Protein 9C3D (pdb70)

Solvent-accessible surface area: 10016 Å² total; per-residue (Å²): 202,28,96,93,88,37,64,162,67,132,96,0,28,0,75,40,48,30,56,51,0,0,17,2,29,2,64,40,136,48,186,111,122,26,134,42,54,5,3,0,0,0,0,20,30,71,33,55,0,0,0,0,2,3,0,7,68,54,58,9,0,42,111,0,0,123,23,0,72,99,34,23,153,7,153,2,72,0,0,1,2,1,1,5,24,75,16,0,0,21,0,0,125,0,0,50,118,63,63,10,36,0,35,0,8,66,70,0,18,57,30,0,134,128,76,190,48,53,49,3,110,102,42,20,97,94,97,23,126,29,83,0,27,113,70,58,2,24,0,3,64,31,15,42,0,10,0,107,1,2,2,3,0,15,1,48,55,39,73,0,0,0,0,1,3,1,1,19,55,67,116,20,110,100,48,44,59,91,54,28,48,56,129,58,0,23,70,6,0,41,53,0,115,168,102,26,102,74,9,135,23,0,0,0,3,58,23,163,37,22,14,46,88,2,1,62,26,0,37,115,36,22,64,194

Organism: Dyadobacter fermentans (strain ATCC 700827 / DSM 18053 / CIP 107007 / KCTC 52180 / NS114) (NCBI:txid471854)

Foldseek 3Di:
DADWPWDDDPAWGWGDDDRFKIKIWGWDADPVPGTFIFIKMWGADDQEIEIFFAAQAQVRSLVVQVCCCPVVVHHHQEYEFQAQDSRRQHNVVNCVVVVHAYEFAPVRQVVCVVVVHDGHDHHDHFKDWDQHNNWIKIWGFQQFFLARGGIKIAGVVQLAIERAQLFDDAPDANPDNPRGDLVCSLVSLVSVCVVSVPRAWYHYRGDDIGTNVSSVRSSVNSVD

InterPro domains:
  IPR001018 Beta-lactamase, class-B, conserved site [PS00744] (175-187)
  IPR001279 Metallo-beta-lactamase [PF00753] (55-225)
  IPR001279 Metallo-beta-lactamase [SM00849] (56-225)
  IPR036866 Ribonuclease Z/Hydroxyacylglutathione hydrolase-like [G3DSA:3.60.15.10] (13-244)
  IPR036866 Ribonuclease Z/Hydroxyacylglutathione hydrolase-like [SSF56281] (34-241)
  IPR050855 Metallo-beta-lactamase type 2-like [PTHR42951] (34-234)
  IPR058199 Metallo-beta-lactamase type 2/VIM/IMP-1 [NF033088] (28-241)

B-factor: mean 36.99, std 13.65, range [19.28, 120.34]

Secondary structure (DSSP, 8-state):
------EE-SS-EEEEEETTEEEEEEEEEETTTEEEEEEEEEEEETTEEEEES--SSHHHHHHHHHHHHHTS--EEEEEE-SSSSHHHHTTHHHHHHTT--EEEEHHHHHHHHHHT----SEEESSEEEEEETTEEEEEE----SSSSS--EEEETTTTEEEEETTSPPTT------TT--TTTHHHHHHHHHHH-TT--EEEESSS--B-THHHHHHHHHHH-

Structure (mmCIF, N/CA/C/O backbone):
data_9C3D
#
_entry.id   9C3D
#
_cell.length_a   47.176
_cell.length_b   62.256
_cell.length_c   72.387
_cell.angle_alpha   90.000
_cell.angle_beta   90.000
_cell.angle_gamma   90.000
#
_symmetry.space_group_name_H-M   'P 21 21 21'
#
loop_
_entity.id
_entity.type
_entity.pdbx_description
1 polymer 'Metallo-beta-lactamase type 2'
2 non-polymer 'ZINC ION'
3 water water
#
loop_
_atom_site.group_PDB
_atom_site.id
_atom_site.type_symbol
_atom_site.label_atom_id
_atom_site.label_alt_id
_atom_site.label_comp_id
_atom_site.label_asym_id
_atom_site.label_entity_id
_atom_site.label_seq_id
_atom_site.pdbx_PDB_ins_code
_atom_site.Cartn_x
_atom_site.Cartn_y
_atom_site.Cartn_z
_atom_site.occupancy
_atom_site.B_iso_or_equiv
_atom_site.auth_seq_id
_atom_site.auth_comp_id
_atom_site.auth_asym_id
_atom_site.auth_atom_id
_atom_site.pdbx_PDB_model_num
ATOM 1 N N . GLN A 1 1 ? -33.58619 -8.93738 -12.15302 1.000 88.98190 20 GLN A N 1
ATOM 2 C CA . GLN A 1 1 ? -32.68598 -9.11982 -11.01962 1.000 82.72499 20 GLN A CA 1
ATOM 3 C C . GLN A 1 1 ? -31.46965 -9.95522 -11.40533 1.000 79.79141 20 GLN A C 1
ATOM 4 O O . GLN A 1 1 ? -31.42316 -10.53736 -12.48898 1.000 77.51429 20 GLN A O 1
ATOM 10 N N . THR A 1 2 ? -30.48721 -10.00938 -10.51136 1.000 69.36403 21 THR A N 1
ATOM 11 C CA . THR A 1 2 ? -29.31618 -10.86123 -10.65950 1.000 63.85652 21 THR A CA 1
ATOM 12 C C . THR A 1 2 ? -29.03315 -11.54196 -9.33029 1.000 61.84274 21 THR A C 1
ATOM 13 O O . THR A 1 2 ? -29.38563 -11.00939 -8.27084 1.000 65.02410 21 THR A O 1
ATOM 17 N N . PRO A 1 3 ? -28.40470 -12.71621 -9.35362 1.000 61.73707 22 PRO A N 1
ATOM 18 C CA . PRO A 1 3 ? -28.02309 -13.37503 -8.09846 1.000 61.71637 22 PRO A CA 1
ATOM 19 C C . PRO A 1 3 ? -27.00451 -12.55097 -7.32732 1.000 57.63019 22 PRO A C 1
ATOM 20 O O . PRO A 1 3 ? -26.30848 -11.69906 -7.87979 1.000 57.97639 22 PRO A O 1
ATOM 24 N N . ASP A 1 4 ? -26.92609 -12.81178 -6.02574 1.000 57.80282 23 ASP A N 1
ATOM 25 C CA . ASP A 1 4 ? -25.93665 -12.17851 -5.15679 1.000 48.85181 23 ASP A CA 1
ATOM 26 C C . ASP A 1 4 ? -24.88867 -13.23170 -4.80964 1.000 50.37442 23 ASP A C 1
ATOM 27 O O . ASP A 1 4 ? -25.13989 -14.12891 -3.99644 1.000 50.69612 23 ASP A O 1
ATOM 32 N N . LYS A 1 5 ? -23.71574 -13.12174 -5.43354 1.000 47.90475 24 LYS A N 1
ATOM 33 C CA . LYS A 1 5 ? -22.58778 -14.00506 -5.16263 1.000 48.50695 24 LYS A CA 1
ATOM 34 C C . LYS A 1 5 ? -21.53778 -13.34068 -4.27920 1.000 45.20756 24 LYS A C 1
ATOM 35 O O . LYS A 1 5 ? -20.34873 -13.66000 -4.38492 1.000 50.05852 24 LYS A O 1
ATOM 41 N N . SER A 1 6 ? -21.94778 -12.39922 -3.43212 1.000 43.95970 25 SER A N 1
ATOM 42 C CA . SER A 1 6 ? -21.01585 -11.75024 -2.52153 1.000 44.73499 25 SER A CA 1
ATOM 43 C C . SER A 1 6 ? -20.41577 -12.77702 -1.56121 1.000 45.21332 25 SER A C 1
ATOM 44 O O . SER A 1 6 ? -20.99235 -13.83820 -1.30703 1.000 45.42766 25 SER A O 1
ATOM 47 N N . PHE A 1 7 ? -19.23362 -12.45783 -1.03425 1.000 45.85187 26 PHE A N 1
ATOM 48 C CA . PHE A 1 7 ? -18.56879 -13.32082 -0.05940 1.000 50.05402 26 PHE A CA 1
ATOM 49 C C . PHE A 1 7 ? -17.49813 -12.51440 0.65838 1.000 49.54914 26 PHE A C 1
ATOM 50 O O . PHE A 1 7 ? -17.05863 -11.46215 0.17923 1.000 43.15491 26 PHE A O 1
ATOM 58 N N . LYS A 1 8 ? -17.06016 -13.04740 1.79935 1.000 44.59913 27 LYS A N 1
ATOM 59 C CA . LYS A 1 8 ? -16.04366 -12.41012 2.62694 1.000 50.23428 27 LYS A CA 1
ATOM 60 C C . LYS A 1 8 ? -15.03560 -13.44304 3.11245 1.000 52.71996 27 LYS A C 1
ATOM 61 O O . LYS A 1 8 ? -15.41810 -14.51063 3.60282 1.000 50.24652 27 LYS A O 1
ATOM 67 N N . THR A 1 9 ? -13.75167 -13.11653 2.96570 1.000 53.29859 28 THR A N 1
ATOM 68 C CA . THR A 1 9 ? -12.63151 -13.86723 3.52216 1.000 54.86418 28 THR A CA 1
ATOM 69 C C . THR A 1 9 ? -11.70268 -12.88581 4.23295 1.000 56.00968 28 THR A C 1
ATOM 70 O O . THR A 1 9 ? -11.90861 -11.66511 4.19976 1.000 52.49990 28 THR A O 1
ATOM 74 N N . ASP A 1 10 ? -10.65301 -13.42506 4.85671 1.000 51.26581 29 ASP A N 1
ATOM 75 C CA . ASP A 1 10 ? -9.71706 -12.58242 5.59436 1.000 55.99435 29 ASP A CA 1
ATOM 76 C C . ASP A 1 10 ? -8.91733 -11.66833 4.67761 1.000 49.45480 29 ASP A C 1
ATOM 77 O O . ASP A 1 10 ? -8.60320 -10.53539 5.05894 1.000 50.42834 29 ASP A O 1
ATOM 82 N N . ASP A 1 11 ? -8.56715 -12.13130 3.47999 1.000 46.77863 30 ASP A N 1
ATOM 83 C CA . ASP A 1 11 ? -7.74242 -11.33273 2.58466 1.000 44.89141 30 ASP A CA 1
ATOM 84 C C . ASP A 1 11 ? -8.52947 -10.68830 1.44962 1.000 46.31703 30 ASP A C 1
ATOM 85 O O . ASP A 1 11 ? -7.96752 -9.86348 0.71998 1.000 40.95046 30 ASP A O 1
ATOM 90 N N . LEU A 1 12 ? -9.80596 -11.02649 1.28395 1.000 42.86481 31 LEU A N 1
ATOM 91 C CA . LEU A 1 12 ? -10.53965 -10.56069 0.11303 1.000 41.03654 31 LEU A CA 1
ATOM 92 C C . LEU A 1 12 ? -12.02283 -10.48607 0.42846 1.000 41.49671 31 LEU A C 1
ATOM 93 O O . LEU A 1 12 ? -12.59781 -11.43931 0.96218 1.000 41.27259 31 LEU A O 1
ATOM 98 N N . ILE A 1 13 ? -12.63101 -9.35469 0.09364 1.000 37.98724 32 ILE A N 1
ATOM 99 C CA . ILE A 1 13 ? -14.06752 -9.15854 0.21388 1.000 38.57344 32 ILE A CA 1
ATOM 100 C C . ILE A 1 13 ? -14.59597 -8.75849 -1.15343 1.000 36.49494 32 ILE A C 1
ATOM 101 O O . ILE A 1 13 ? -14.01000 -7.89851 -1.82822 1.000 34.53566 32 ILE A O 1
ATOM 106 N N . VAL A 1 14 ? -15.68364 -9.39744 -1.56945 1.000 35.77299 33 VAL A N 1
ATOM 107 C CA . VAL A 1 14 ? -16.39103 -9.03015 -2.78958 1.000 38.76705 33 VAL A CA 1
ATOM 108 C C . VAL A 1 14 ? -17.84115 -8.79513 -2.41491 1.000 36.78504 33 VAL A C 1
ATOM 109 O O . VAL A 1 14 ? -18.47256 -9.65703 -1.79452 1.000 38.49175 33 VAL A O 1
ATOM 113 N N . GLN A 1 15 ? -18.36036 -7.62331 -2.76166 1.000 35.83480 34 GLN A N 1
ATOM 114 C CA . GLN A 1 15 ? -19.63889 -7.16849 -2.23555 1.000 36.00818 34 GLN A CA 1
ATOM 115 C C . GLN A 1 15 ? -20.45843 -6.58163 -3.36878 1.000 37.41534 34 GLN A C 1
ATOM 116 O O . GLN A 1 15 ? -19.99499 -5.67824 -4.07045 1.000 32.01200 34 GLN A O 1
ATOM 122 N N . LYS A 1 16 ? -21.67253 -7.08714 -3.54104 1.000 36.71960 35 LYS A N 1
ATOM 123 C CA . LYS A 1 16 ? -22.54168 -6.56085 -4.57947 1.000 38.23047 35 LYS A CA 1
ATOM 124 C C . LYS A 1 16 ? -23.00898 -5.15396 -4.22146 1.000 33.88978 35 LYS A C 1
ATOM 125 O O . LYS A 1 16 ? -23.32814 -4.85936 -3.06770 1.000 35.10645 35 LYS A O 1
ATOM 131 N N . LEU A 1 17 ? -23.06074 -4.28673 -5.22654 1.000 35.14850 36 LEU A N 1
ATOM 132 C CA . LEU A 1 17 ? -23.49830 -2.90364 -5.06761 1.000 35.58130 36 LEU A CA 1
ATOM 133 C C . LEU A 1 17 ? -24.76034 -2.60668 -5.85673 1.000 34.52047 36 LEU A C 1
ATOM 134 O O . LEU A 1 17 ? -25.70357 -2.02451 -5.30944 1.000 36.52890 36 LEU A O 1
ATOM 139 N N . THR A 1 18 ? -24.79455 -2.98728 -7.13523 1.000 35.55587 37 THR A N 1
ATOM 140 C CA . THR A 1 18 ? -25.98286 -2.88259 -7.97200 1.000 35.70774 37 THR A CA 1
ATOM 141 C C . THR A 1 18 ? -26.17215 -4.18850 -8.73726 1.000 38.29244 37 THR A C 1
ATOM 142 O O . THR A 1 18 ? -25.40449 -5.13597 -8.54189 1.000 40.01367 37 THR A O 1
ATOM 146 N N . ASP A 1 19 ? -27.18279 -4.24517 -9.61331 1.000 38.42690 38 ASP A N 1
ATOM 147 C CA . ASP A 1 19 ? -27.50860 -5.49337 -10.29715 1.000 38.69414 38 ASP A CA 1
ATOM 148 C C . ASP A 1 19 ? -26.31373 -6.07190 -11.04302 1.000 39.40893 38 ASP A C 1
ATOM 149 O O . ASP A 1 19 ? -26.17369 -7.29600 -11.13248 1.000 41.10782 38 ASP A O 1
ATOM 154 N N . HIS A 1 20 ? -25.43594 -5.22253 -11.57230 1.000 39.01271 39 HIS A N 1
ATOM 155 C CA . HIS A 1 20 ? -24.31561 -5.71413 -12.36278 1.000 38.27669 39 HIS A CA 1
ATOM 156 C C . HIS A 1 20 ? -22.98641 -5.09836 -11.93182 1.000 34.63731 39 HIS A C 1
ATOM 157 O O . HIS A 1 20 ? -22.07453 -4.97811 -12.75447 1.000 28.91699 39 HIS A O 1
ATOM 164 N N . THR A 1 21 ? -22.84064 -4.70153 -10.65902 1.000 34.87968 40 THR A N 1
ATOM 165 C CA . THR A 1 21 ? -21.53519 -4.23704 -10.17832 1.000 31.47245 40 THR A CA 1
ATOM 166 C C . THR A 1 21 ? -21.22323 -4.80282 -8.79613 1.000 32.44721 40 THR A C 1
ATOM 167 O O . THR A 1 21 ? -22.12023 -5.02348 -7.97178 1.000 33.13152 40 THR A O 1
ATOM 171 N N . TYR A 1 22 ? -19.92182 -4.99991 -8.55100 1.000 29.22918 41 TYR A N 1
ATOM 172 C CA . TYR A 1 22 ? -19.38583 -5.57599 -7.32013 1.000 31.15563 41 TYR A CA 1
ATOM 173 C C . TYR A 1 22 ? -18.15504 -4.78862 -6.89257 1.000 29.98819 41 TYR A C 1
ATOM 174 O O . TYR A 1 22 ? -17.29642 -4.48753 -7.72386 1.000 28.23906 41 TYR A O 1
ATOM 183 N N . GLN A 1 23 ? -18.06840 -4.46715 -5.60373 1.000 30.94109 42 GLN A N 1
ATOM 184 C CA . GLN A 1 23 ? -16.82757 -3.97056 -5.01513 1.000 29.88124 42 GLN A CA 1
ATOM 185 C C . GLN A 1 23 ? -15.87230 -5.12541 -4.75376 1.000 30.52089 42 GLN A C 1
ATOM 186 O O . GLN A 1 23 ? -16.28900 -6.18514 -4.28631 1.000 31.50003 42 GLN A O 1
ATOM 192 N N . HIS A 1 24 ? -14.58139 -4.93385 -5.05241 1.000 28.40511 43 HIS A N 1
ATOM 193 C CA . HIS A 1 24 ? -13.59439 -5.81885 -4.45502 1.000 29.36385 43 HIS A CA 1
ATOM 194 C C . HIS A 1 24 ? -12.75030 -5.02503 -3.46863 1.000 32.37137 43 HIS A C 1
ATOM 195 O O . HIS A 1 24 ? -12.53418 -3.82199 -3.63773 1.000 29.75030 43 HIS A O 1
ATOM 202 N N . LEU A 1 25 ? -12.32827 -5.70559 -2.40464 1.000 29.09902 44 LEU A N 1
ATOM 203 C CA . LEU A 1 25 ? -11.63607 -5.07004 -1.28843 1.000 32.56423 44 LEU A CA 1
ATOM 204 C C . LEU A 1 25 ? -10.51190 -5.98711 -0.83147 1.000 35.89433 44 LEU A C 1
ATOM 205 O O . LEU A 1 25 ? -10.75981 -7.12444 -0.42023 1.000 36.18606 44 LEU A O 1
ATOM 210 N N . THR A 1 26 ? -9.28441 -5.48962 -0.89931 1.000 34.89682 45 THR A N 1
ATOM 211 C CA . THR A 1 26 ? -8.10159 -6.19703 -0.43230 1.000 37.48775 45 THR A CA 1
ATOM 212 C C . THR A 1 26 ? -7.29208 -5.25060 0.44207 1.000 41.71609 45 THR A C 1
ATOM 213 O O . THR A 1 26 ? -7.68034 -4.09704 0.66126 1.000 38.30357 45 THR A O 1
ATOM 217 N N . TYR A 1 27 ? -6.14716 -5.73663 0.93298 1.000 38.91841 46 TYR A N 1
ATOM 218 C CA . TYR A 1 27 ? -5.34858 -5.01079 1.91013 1.000 42.11541 46 TYR A CA 1
ATOM 219 C C . TYR A 1 27 ? -3.89118 -4.97600 1.47962 1.000 48.61466 46 TYR A C 1
ATOM 220 O O . TYR A 1 27 ? -3.35133 -5.97569 1.00091 1.000 49.34183 46 TYR A O 1
ATOM 229 N N . LEU A 1 28 ? -3.25892 -3.82111 1.66997 1.000 49.11504 47 LEU A N 1
ATOM 230 C CA . LEU A 1 28 ? -1.86562 -3.59654 1.31017 1.000 56.66957 47 LEU A CA 1
ATOM 231 C C . LEU A 1 28 ? -1.09315 -3.24580 2.57474 1.000 66.29824 47 LEU A C 1
ATOM 232 O O . LEU A 1 28 ? -1.42657 -2.27242 3.25929 1.000 64.64768 47 LEU A O 1
ATOM 237 N N . GLN A 1 29 ? -0.08007 -4.04657 2.89626 1.000 70.00222 48 GLN A N 1
ATOM 238 C CA . GLN A 1 29 ? 0.70819 -3.86164 4.10924 1.000 81.59928 48 GLN A CA 1
ATOM 239 C C . GLN A 1 29 ? 1.96749 -3.07465 3.77058 1.000 84.30514 48 GLN A C 1
ATOM 240 O O . GLN A 1 29 ? 2.79333 -3.52728 2.97098 1.000 88.43049 48 GLN A O 1
ATOM 246 N N . THR A 1 30 ? 2.10320 -1.89986 4.37472 1.000 85.85167 49 THR A N 1
ATOM 247 C CA . THR A 1 30 ? 3.26450 -1.04218 4.21547 1.000 88.96029 49 THR A CA 1
ATOM 248 C C . THR A 1 30 ? 3.92188 -0.85697 5.57712 1.000 93.75006 49 THR A C 1
ATOM 249 O O . THR A 1 30 ? 3.30929 -1.09450 6.62224 1.000 93.74154 49 THR A O 1
ATOM 253 N N . GLN A 1 31 ? 5.18845 -0.45623 5.56213 0.791 96.18455 50 GLN A N 1
ATOM 254 C CA . GLN A 1 31 ? 5.88855 -0.14395 6.79624 0.791 97.59730 50 GLN A CA 1
ATOM 255 C C . GLN A 1 31 ? 5.73835 1.31275 7.20722 0.791 95.89378 50 GLN A C 1
ATOM 256 O O . GLN A 1 31 ? 6.02476 1.64823 8.36127 0.791 98.35014 50 GLN A O 1
ATOM 262 N N . THR A 1 32 ? 5.29029 2.17938 6.30064 0.942 98.12528 51 THR A N 1
ATOM 263 C CA . THR A 1 32 ? 5.07964 3.58453 6.61122 0.942 99.17503 51 THR A CA 1
ATOM 264 C C . THR A 1 32 ? 3.61069 3.96336 6.73884 0.942 94.80124 51 THR A C 1
ATOM 265 O O . THR A 1 32 ? 3.31581 5.08102 7.17901 0.942 91.06319 51 THR A O 1
ATOM 269 N N . PHE A 1 33 ? 2.68721 3.07206 6.37250 1.000 95.41206 52 PHE A N 1
ATOM 270 C CA . PHE A 1 33 ? 1.26030 3.36279 6.47016 1.000 98.03236 52 PHE A CA 1
ATOM 271 C C . PHE A 1 33 ? 0.51185 2.27236 7.23132 1.000 95.79861 52 PHE A C 1
ATOM 272 O O . PHE A 1 33 ? -0.57134 2.52035 7.77121 1.000 88.43788 52 PHE A O 1
ATOM 280 N N . GLY A 1 34 ? 1.07402 1.06902 7.28363 1.000 92.39068 53 GLY A N 1
ATOM 281 C CA . 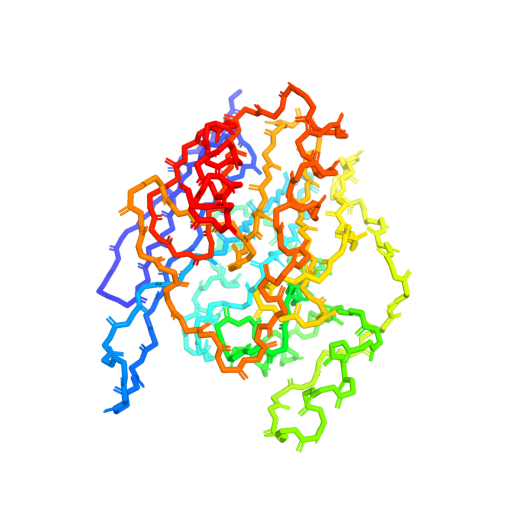GLY A 1 34 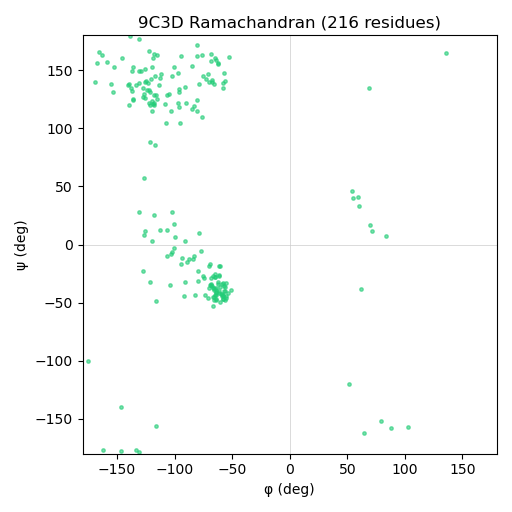? 0.39213 -0.05771 7.89491 1.000 84.19704 53 GLY A CA 1
ATOM 282 C C . GLY A 1 34 ? -0.49610 -0.79118 6.90629 1.000 77.70860 53 GLY A C 1
ATOM 283 O O . GLY A 1 34 ? -0.31286 -0.72088 5.68760 1.000 76.52159 53 GLY A O 1
ATOM 284 N N . LYS A 1 35 ? -1.47984 -1.50966 7.45269 1.000 68.37556 54 LYS A N 1
ATOM 285 C CA . LYS A 1 35 ? -2.43180 -2.26532 6.64376 1.000 68.40084 54 LYS A CA 1
ATOM 286 C C . LYS A 1 35 ? -3.56304 -1.33996 6.20363 1.000 64.79052 54 LYS A C 1
ATOM 287 O O . LYS A 1 35 ? -4.30619 -0.82329 7.04512 1.000 60.32339 54 LYS A O 1
ATOM 293 N N . VAL A 1 36 ? -3.69642 -1.11915 4.89931 1.000 59.47772 55 VAL A N 1
ATOM 294 C CA . VAL A 1 36 ? -4.69037 -0.20417 4.34957 1.000 54.85237 55 VAL A CA 1
ATOM 295 C C . VAL A 1 36 ? -5.65095 -0.99217 3.47204 1.000 49.89212 55 VAL A C 1
ATOM 296 O O . VAL A 1 36 ? -5.20684 -1.73916 2.59678 1.000 44.84091 55 VAL A O 1
ATOM 300 N N . PRO A 1 37 ? -6.96236 -0.86491 3.67506 1.000 44.07665 56 PRO A N 1
ATOM 301 C CA . PRO A 1 37 ? -7.92142 -1.50198 2.76484 1.000 45.28460 56 PRO A CA 1
ATOM 302 C C . PRO A 1 37 ? -7.96363 -0.76846 1.43106 1.000 39.40491 56 PRO A C 1
ATOM 303 O O . PRO A 1 37 ? -7.87688 0.46076 1.38055 1.000 39.63453 56 PRO A O 1
ATOM 307 N N . CYS A 1 38 ? -8.09505 -1.53183 0.34731 1.000 35.23701 57 CYS A N 1
ATOM 308 C CA . CYS A 1 38 ? -8.09681 -0.98000 -1.00426 1.000 30.44244 57 CYS A CA 1
ATOM 309 C C . CYS A 1 38 ? -9.33126 -1.45382 -1.75991 1.000 30.34157 57 CYS A C 1
ATOM 310 O O . CYS A 1 38 ? -9.65402 -2.64397 -1.73942 1.000 31.86791 57 CYS A O 1
ATOM 313 N N . ASN A 1 39 ? -10.00269 -0.52392 -2.45212 1.000 29.17676 58 ASN A N 1
ATOM 314 C CA . ASN A 1 39 ? -11.22508 -0.80823 -3.19565 1.000 29.70375 58 ASN A CA 1
ATOM 315 C C . ASN A 1 39 ? -10.96198 -0.92710 -4.69094 1.000 30.26974 58 ASN A C 1
ATOM 316 O O . ASN A 1 39 ? -10.12735 -0.20858 -5.25432 1.000 25.73138 58 ASN A O 1
ATOM 321 N N . GLY A 1 40 ? -11.71684 -1.82634 -5.33532 1.000 26.60626 59 GLY A N 1
ATOM 322 C CA . GLY A 1 40 ? -11.80152 -1.87611 -6.78203 1.000 22.82025 59 GLY A CA 1
ATOM 323 C C . GLY A 1 40 ? -13.24071 -2.12674 -7.19904 1.000 25.27894 59 GLY A C 1
ATOM 324 O O . GLY A 1 40 ? -14.12582 -2.27808 -6.35368 1.000 24.31786 59 GLY A O 1
ATOM 325 N N . LEU A 1 41 ? -13.45890 -2.18555 -8.51528 1.000 24.64694 60 LEU A N 1
ATOM 326 C CA . LEU A 1 41 ? -14.80227 -2.31180 -9.07569 1.000 25.71931 60 LEU A CA 1
ATOM 327 C C . LEU A 1 41 ? -14.82157 -3.39002 -10.14591 1.000 25.88761 60 LEU A C 1
ATOM 328 O O . LEU A 1 41 ? -13.89727 -3.48574 -10.96019 1.000 29.87241 60 LEU A O 1
ATOM 333 N N . ILE A 1 42 ? -15.86607 -4.21465 -10.12090 1.000 25.48874 61 ILE A N 1
ATOM 334 C CA . ILE A 1 42 ? -16.15095 -5.20377 -11.15225 1.000 27.44256 61 ILE A CA 1
ATOM 335 C C . ILE A 1 42 ? -17.51401 -4.84455 -11.73387 1.000 26.67688 61 ILE A C 1
ATOM 336 O O . ILE A 1 42 ? -18.49170 -4.72990 -10.98486 1.000 26.87654 61 ILE A O 1
ATOM 341 N N . VAL A 1 43 ? -17.57501 -4.64181 -13.04706 1.000 25.75002 62 VAL A N 1
ATOM 342 C CA . VAL A 1 43 ? -18.83657 -4.43972 -13.75981 1.000 27.31471 62 VAL A CA 1
ATOM 343 C C . VAL A 1 43 ? -18.96863 -5.55292 -14.79236 1.000 28.77514 62 VAL A C 1
ATOM 344 O O . VAL A 1 43 ? -17.96708 -6.09948 -15.25923 1.000 30.33717 62 VAL A O 1
ATOM 348 N N . PHE A 1 44 ? -20.20331 -5.91048 -15.14449 1.000 28.71982 63 PHE A N 1
ATOM 349 C CA . PHE A 1 44 ? -20.33166 -7.03616 -16.05728 1.000 29.34178 63 PHE A CA 1
ATOM 350 C C . PHE A 1 44 ? -21.67728 -6.99136 -16.76273 1.000 33.92164 63 PHE A C 1
ATOM 351 O O . PHE A 1 44 ? -22.63806 -6.38091 -16.28105 1.000 34.01932 63 PHE A O 1
ATOM 359 N N . ASP A 1 45 ? -21.72036 -7.65658 -17.91914 1.000 35.91311 64 ASP A N 1
ATOM 360 C CA . ASP A 1 45 ? -22.94139 -7.84576 -18.68691 1.000 36.82009 64 ASP A CA 1
ATOM 361 C C . ASP A 1 45 ? -22.67180 -8.86474 -19.78153 1.000 40.52302 64 ASP A C 1
ATOM 362 O O . ASP A 1 45 ? -21.60053 -8.84965 -20.39513 1.000 39.32765 64 ASP A O 1
ATOM 367 N N . GLY A 1 46 ? -23.64496 -9.73750 -20.01917 1.000 40.10467 65 GLY A N 1
ATOM 368 C CA . GLY A 1 46 ? -23.57836 -10.62315 -21.16956 1.000 43.45643 65 GLY A CA 1
ATOM 369 C C . GLY A 1 46 ? -22.38997 -11.55472 -21.19185 1.000 43.14605 65 GLY A C 1
ATOM 370 O O . GLY A 1 46 ? -21.90153 -11.90649 -22.27411 1.000 45.08226 65 GLY A O 1
ATOM 371 N N . GLY A 1 47 ? -21.92640 -11.99271 -20.03066 1.000 41.32471 66 GLY A N 1
ATOM 372 C CA . GLY A 1 47 ? -20.79819 -12.89594 -19.98399 1.000 47.15734 66 GLY A CA 1
ATOM 373 C C . GLY A 1 47 ? -19.44170 -12.22370 -20.05943 1.000 39.38690 66 GLY A C 1
ATOM 374 O O . GLY A 1 47 ? -18.42597 -12.91997 -20.17670 1.000 38.89264 66 GLY A O 1
ATOM 375 N N . GLU A 1 48 ? -19.39191 -10.90259 -20.01002 1.000 38.87039 67 GLU A N 1
ATOM 376 C CA . GLU A 1 48 ? -18.14253 -10.16251 -20.07222 1.000 38.41433 67 GLU A CA 1
ATOM 377 C C . GLU A 1 48 ? -18.02754 -9.28781 -18.83725 1.000 36.50074 67 GLU A C 1
ATOM 378 O O . GLU A 1 48 ? -19.01280 -8.69049 -18.39432 1.000 33.74165 67 GLU A O 1
ATOM 384 N N . ALA A 1 49 ? -16.83260 -9.21234 -18.27531 1.000 35.55305 68 ALA A N 1
ATOM 385 C CA . ALA A 1 49 ? -16.61274 -8.35816 -17.11864 1.000 32.66346 68 ALA A CA 1
ATOM 386 C C . ALA A 1 49 ? -15.38184 -7.49632 -17.33538 1.000 33.44865 68 ALA A C 1
ATOM 387 O O . ALA A 1 49 ? -14.43438 -7.89536 -18.01956 1.000 31.64785 68 ALA A O 1
ATOM 389 N N . VAL A 1 50 ? -15.41894 -6.30928 -16.73038 1.000 34.29218 69 VAL A N 1
ATOM 390 C CA . VAL A 1 50 ? -14.29961 -5.37534 -16.69329 1.000 33.32025 69 VAL A CA 1
ATOM 391 C C . VAL A 1 50 ? -14.02133 -5.03714 -15.23966 1.000 31.13573 69 VAL A C 1
ATOM 392 O O . VAL A 1 50 ? -14.95572 -4.85173 -14.45210 1.000 26.01454 69 VAL A O 1
ATOM 396 N N . ILE A 1 51 ? -12.73966 -4.94737 -14.88266 1.000 25.58628 70 ILE A N 1
ATOM 397 C CA . ILE A 1 51 ? -12.33465 -4.70861 -13.49853 1.000 26.65883 70 ILE A CA 1
ATOM 398 C C . ILE A 1 51 ? -11.49648 -3.43992 -13.42965 1.000 27.55133 70 ILE A C 1
ATOM 399 O O . ILE A 1 51 ? -10.53235 -3.28173 -14.19317 1.000 27.28092 70 ILE A O 1
ATOM 404 N N . PHE A 1 52 ? -11.84815 -2.56058 -12.49353 1.000 26.72996 71 PHE A N 1
ATOM 405 C CA . PHE A 1 52 ? -11.07921 -1.36372 -12.18512 1.000 26.76306 71 PHE A CA 1
ATOM 406 C C . PHE A 1 52 ? -10.18135 -1.63268 -10.98289 1.000 27.37340 71 PHE A C 1
ATOM 407 O O . PHE A 1 52 ? -10.68460 -1.96524 -9.89744 1.000 25.43889 71 PHE A O 1
ATOM 415 N N . ASP A 1 53 ? -8.86553 -1.46007 -11.18442 1.000 24.67219 72 ASP A N 1
ATOM 416 C CA . ASP A 1 53 ? -7.79421 -1.71112 -10.21794 1.000 27.72928 72 ASP A CA 1
ATOM 417 C C . ASP A 1 53 ? -7.62704 -3.19710 -9.94081 1.000 25.60176 72 ASP A C 1
ATOM 418 O O . ASP A 1 53 ? -8.61282 -3.91081 -9.73498 1.000 27.39858 72 ASP A O 1
ATOM 423 N N . THR A 1 54 ? -6.38369 -3.67770 -9.92186 1.000 28.00024 73 THR A N 1
ATOM 424 C CA . THR A 1 54 ? -6.15667 -5.05337 -9.51137 1.000 28.02789 73 THR A CA 1
ATOM 425 C C . THR A 1 54 ? -6.39987 -5.17511 -8.00965 1.000 31.83989 73 THR A C 1
ATOM 426 O O . THR A 1 54 ? -6.12058 -4.24003 -7.25468 1.000 32.25926 73 THR A O 1
ATOM 430 N N . PRO A 1 55 ? -6.89994 -6.31820 -7.54583 1.000 30.25939 74 PRO A N 1
ATOM 431 C CA . PRO A 1 55 ? -6.75183 -6.63444 -6.12384 1.000 35.02923 74 PRO A CA 1
ATOM 432 C C . PRO A 1 55 ? -5.27717 -6.52046 -5.74655 1.000 37.79301 74 PRO A C 1
ATOM 433 O O . PRO A 1 55 ? -4.40496 -6.54225 -6.62348 1.000 36.35478 74 PRO A O 1
ATOM 437 N N . ALA A 1 56 ? -4.99190 -6.39821 -4.45210 1.000 35.65956 75 ALA A N 1
ATOM 438 C CA . ALA A 1 56 ? -3.70884 -5.84752 -4.01587 1.000 34.71217 75 ALA A CA 1
ATOM 439 C C . ALA A 1 56 ? -2.51447 -6.67877 -4.46686 1.000 40.55699 75 ALA A C 1
ATOM 440 O O . ALA A 1 56 ? -1.40197 -6.14034 -4.59037 1.000 39.22822 75 ALA A O 1
ATOM 442 N N . ASP A 1 57 ? -2.69268 -7.98438 -4.68103 1.000 35.62426 76 ASP A N 1
ATOM 443 C CA . ASP A 1 57 ? -1.56102 -8.82438 -5.06601 1.000 38.50089 76 ASP A CA 1
ATOM 444 C C . ASP A 1 57 ? -2.04335 -9.91870 -6.00989 1.000 38.17610 76 ASP A C 1
ATOM 445 O O . ASP A 1 57 ? -3.22787 -9.98155 -6.37149 1.000 40.13636 76 ASP A O 1
ATOM 450 N N . ASP A 1 58 ? -1.10875 -10.79426 -6.39577 1.000 37.83912 77 ASP A N 1
ATOM 451 C CA . ASP A 1 58 ? -1.41060 -11.84273 -7.36677 1.000 38.86717 77 ASP A CA 1
ATOM 452 C C . ASP A 1 58 ? -2.36759 -12.89333 -6.80967 1.000 38.75908 77 ASP A C 1
ATOM 453 O O . ASP A 1 58 ? -3.19230 -13.43738 -7.55916 1.000 39.49052 77 ASP A O 1
ATOM 458 N N . ALA A 1 59 ? -2.27532 -13.20262 -5.51602 1.000 39.60013 78 ALA A N 1
ATOM 459 C CA . ALA A 1 59 ? -3.10278 -14.26646 -4.94996 1.000 37.83826 78 ALA A CA 1
ATOM 460 C C . ALA A 1 59 ? -4.56643 -13.84338 -4.86315 1.000 38.52909 78 ALA A C 1
ATOM 461 O O . ALA A 1 59 ? -5.46865 -14.60325 -5.24051 1.000 36.42676 78 ALA A O 1
ATOM 463 N N . THR A 1 60 ? -4.82667 -12.63074 -4.36827 1.000 40.18558 79 THR A N 1
ATOM 464 C CA . THR A 1 60 ? -6.20235 -12.14583 -4.35029 1.000 40.93772 79 THR A CA 1
ATOM 465 C C . THR A 1 60 ? -6.70509 -11.85484 -5.76171 1.000 38.66831 79 THR A C 1
ATOM 466 O O . THR A 1 60 ? -7.88547 -12.08731 -6.05438 1.000 34.29796 79 THR A O 1
ATOM 470 N N . SER A 1 61 ? -5.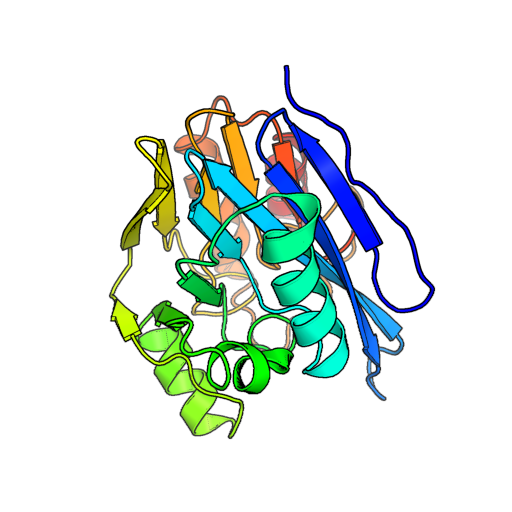82679 -11.37284 -6.65051 1.000 35.37110 80 SER A N 1
ATOM 471 C CA . SER A 1 61 ? -6.20667 -11.21664 -8.05193 1.000 36.34873 80 SER A CA 1
ATOM 472 C C . SER A 1 61 ? -6.64182 -12.54877 -8.65380 1.000 36.62989 80 SER A C 1
ATOM 473 O O . SER A 1 61 ? -7.65524 -12.61491 -9.36198 1.000 36.52610 80 SER A O 1
ATOM 476 N N . GLU A 1 62 ? -5.89322 -13.62105 -8.37389 1.000 35.92619 81 GLU A N 1
ATOM 477 C CA . GLU A 1 62 ? -6.25755 -14.94611 -8.87290 1.000 35.62390 81 GLU A CA 1
ATOM 478 C C . GLU A 1 62 ? -7.63889 -15.36004 -8.38010 1.000 37.96428 81 GLU A C 1
ATOM 479 O O . GLU A 1 62 ? -8.43558 -15.91556 -9.14313 1.000 35.16018 81 GLU A O 1
ATOM 485 N N . LYS A 1 63 ? -7.93769 -15.10034 -7.10344 1.000 36.18472 82 LYS A N 1
ATOM 486 C CA . LYS A 1 63 ? -9.24150 -15.47534 -6.56011 1.000 34.73942 82 LYS A CA 1
ATOM 487 C C . LYS A 1 63 ? -10.36772 -14.71067 -7.24491 1.000 34.56426 82 LYS A C 1
ATOM 488 O O . LYS A 1 63 ? -11.41640 -15.28532 -7.55061 1.000 38.61589 82 LYS A O 1
ATOM 494 N N . VAL A 1 64 ? -10.17053 -13.41369 -7.49122 1.000 34.62221 83 VAL A N 1
ATOM 495 C CA . VAL A 1 64 ? -11.20480 -12.60648 -8.13950 1.000 33.50584 83 VAL A CA 1
ATOM 496 C C . VAL A 1 64 ? -11.46418 -13.10842 -9.55683 1.000 34.76214 83 VAL A C 1
ATOM 497 O O . VAL A 1 64 ? -12.61444 -13.27645 -9.97489 1.000 32.37143 83 VAL A O 1
ATOM 501 N N . ILE A 1 65 ? -10.39447 -13.34988 -10.31847 1.000 36.18657 84 ILE A N 1
ATOM 502 C CA . ILE A 1 65 ? -10.54182 -13.82467 -11.69319 1.000 36.11071 84 ILE A CA 1
ATOM 503 C C . ILE A 1 65 ? -11.33470 -15.12801 -11.72967 1.000 37.76519 84 ILE A C 1
ATOM 504 O O . ILE A 1 65 ? -12.26233 -15.28447 -12.53242 1.000 41.03826 84 ILE A O 1
ATOM 509 N N . ARG A 1 66 ? -10.98477 -16.08109 -10.85838 1.000 36.79444 85 ARG A N 1
ATOM 510 C CA . ARG A 1 66 ? -11.68794 -17.36258 -10.83786 1.000 41.77388 85 ARG A CA 1
ATOM 511 C C . ARG A 1 66 ? -13.14738 -17.18343 -10.44218 1.000 42.79655 85 ARG A C 1
ATOM 512 O O . ARG A 1 66 ? -14.03221 -17.87242 -10.96246 1.000 42.62344 85 ARG A O 1
ATOM 520 N N . TRP A 1 67 ? -13.41177 -16.27285 -9.50590 1.000 40.21684 86 TRP A N 1
ATOM 521 C CA . TRP A 1 67 ? -14.77703 -16.05748 -9.04196 1.000 38.95051 86 TRP A CA 1
ATOM 522 C C . TRP A 1 67 ? -15.62938 -15.39770 -10.12021 1.000 42.46705 86 TRP A C 1
ATOM 523 O O . TRP A 1 67 ? -16.81491 -15.71981 -10.26703 1.000 44.88117 86 TRP A O 1
ATOM 534 N N . VAL A 1 68 ? -15.04659 -14.47417 -10.88819 1.000 38.21164 87 VAL A N 1
ATOM 535 C CA . VAL A 1 68 ? -15.77344 -13.89665 -12.01633 1.000 40.56415 87 VAL A CA 1
ATOM 536 C C . VAL A 1 68 ? -16.14048 -14.98293 -13.02634 1.000 43.44623 87 VAL A C 1
ATOM 537 O O . VAL A 1 68 ? -17.26046 -15.00490 -13.55584 1.000 43.35141 87 VAL A O 1
ATOM 541 N N . GLU A 1 69 ? -15.22215 -15.92455 -13.27670 1.000 41.52716 88 GLU A N 1
ATOM 542 C CA . GLU A 1 69 ? -15.50969 -17.01240 -14.21347 1.000 43.21844 88 GLU A CA 1
ATOM 543 C C . GLU A 1 69 ? -16.47515 -18.03365 -13.61761 1.000 43.59655 88 GLU A C 1
ATOM 544 O O . GLU A 1 69 ? -17.41562 -18.47511 -14.29186 1.000 46.83857 88 GLU A O 1
ATOM 550 N N . ASP A 1 70 ? -16.26608 -18.41643 -12.35489 1.000 46.36380 89 ASP A N 1
ATOM 551 C CA . ASP A 1 70 ? -17.02767 -19.51648 -11.76810 1.000 50.33387 89 ASP A CA 1
ATOM 552 C C . ASP A 1 70 ? -18.38677 -19.06269 -11.25603 1.000 49.74502 89 ASP A C 1
ATOM 553 O O . ASP A 1 70 ? -19.39142 -19.75004 -11.47157 1.000 50.42421 89 ASP A O 1
ATOM 558 N N . SER A 1 71 ? -18.44157 -17.91854 -10.57193 1.000 45.40088 90 SER A N 1
ATOM 559 C CA . SER A 1 71 ? -19.68149 -17.46953 -9.95065 1.000 49.05952 90 SER A CA 1
ATOM 560 C C . SER A 1 71 ? -20.49607 -16.56079 -10.86708 1.000 48.65806 90 SER A C 1
ATOM 561 O O . SER A 1 71 ? -21.71838 -16.71176 -10.96602 1.000 51.04558 90 SER A O 1
ATOM 564 N N . LEU A 1 72 ? -19.84403 -15.60740 -11.52901 1.000 43.99290 91 LEU A N 1
ATOM 565 C CA . LEU A 1 72 ? -20.55520 -14.70295 -12.42070 1.000 47.53643 91 LEU A CA 1
ATOM 566 C C . LEU A 1 72 ? -20.75090 -15.28220 -13.81514 1.000 48.15017 91 LEU A C 1
ATOM 567 O O . LEU A 1 72 ? -21.54077 -14.72437 -14.58566 1.000 43.59639 91 LEU A O 1
ATOM 572 N N . LYS A 1 73 ? -20.06072 -16.37718 -14.14715 1.000 46.85531 92 LYS A N 1
ATOM 573 C CA . LYS A 1 73 ? -20.08676 -16.97255 -15.48630 1.000 44.05260 92 LYS A CA 1
ATOM 574 C C . LYS A 1 73 ? -19.73123 -15.93174 -16.54566 1.000 45.54289 92 LYS A C 1
ATOM 575 O O . LYS A 1 73 ? -20.39414 -15.80773 -17.58099 1.000 45.22959 92 LYS A O 1
ATOM 581 N N . CYS A 1 74 ? -18.67004 -15.17419 -16.26878 1.000 41.51493 93 CYS A N 1
ATOM 582 C CA . CYS A 1 74 ? -18.17377 -14.13348 -17.15532 1.000 39.45862 93 CYS A CA 1
ATOM 583 C C . CYS A 1 74 ? -16.69941 -14.35481 -17.45292 1.000 40.42003 93 CYS A C 1
ATOM 584 O O . CYS A 1 74 ? -15.95205 -14.90363 -16.63752 1.000 40.30038 93 CYS A O 1
ATOM 587 N N . LYS A 1 75 ? -16.28927 -13.90952 -18.63103 1.000 37.92647 94 LYS A N 1
ATOM 588 C CA . LYS A 1 75 ? -14.88019 -13.78980 -18.95925 1.000 34.95967 94 LYS A CA 1
ATOM 589 C C . LYS A 1 75 ? -14.43725 -12.38517 -18.57727 1.000 38.73208 94 LYS A C 1
ATOM 590 O O . LYS A 1 75 ? -15.16332 -11.41691 -18.82205 1.000 34.27459 94 LYS A O 1
ATOM 596 N N . VAL A 1 76 ? -13.27577 -12.27952 -17.93194 1.000 32.58477 95 VAL A N 1
ATOM 597 C CA . VAL A 1 76 ? -12.71807 -10.96947 -17.61753 1.000 32.56419 95 VAL A CA 1
ATOM 598 C C . VAL A 1 76 ? -12.13589 -10.40559 -18.90724 1.000 34.25069 95 VAL A C 1
ATOM 599 O O . VAL A 1 76 ? -11.12044 -10.89097 -19.41936 1.000 40.05589 95 VAL A O 1
ATOM 603 N N . LYS A 1 77 ? -12.79770 -9.38549 -19.43832 1.000 34.11703 96 LYS A N 1
ATOM 604 C CA . LYS A 1 77 ? -12.46472 -8.80042 -20.72792 1.000 30.24412 96 LYS A CA 1
ATOM 605 C C . LYS A 1 77 ? -11.28318 -7.84669 -20.63438 1.000 30.66876 96 LYS A C 1
ATOM 606 O O . LYS A 1 77 ? -10.51977 -7.71314 -21.59870 1.000 32.51310 96 LYS A O 1
ATOM 612 N N . ALA A 1 78 ? -11.12031 -7.16932 -19.50343 1.000 27.08541 97 ALA A N 1
ATOM 613 C CA . ALA A 1 78 ? -10.05705 -6.19244 -19.34895 1.000 30.84357 97 ALA A CA 1
ATOM 614 C C . ALA A 1 78 ? -9.94114 -5.83500 -17.87749 1.000 30.91738 97 ALA A C 1
ATOM 615 O O . ALA A 1 78 ? -10.89921 -5.97671 -17.10459 1.000 27.90007 97 ALA A O 1
ATOM 617 N N . VAL A 1 79 ? -8.75582 -5.37436 -17.50269 1.000 25.76505 98 VAL A N 1
ATOM 618 C CA . VAL A 1 79 ? -8.52985 -4.72272 -16.22093 1.000 25.30836 98 VAL A CA 1
ATOM 619 C C . VAL A 1 79 ? -7.92131 -3.35761 -16.50321 1.000 26.00864 98 VAL A C 1
ATOM 620 O O . VAL A 1 79 ? -7.09636 -3.21281 -17.41382 1.000 27.26390 98 VAL A O 1
ATOM 624 N N . ILE A 1 80 ? -8.35006 -2.35601 -15.73846 1.000 24.13354 99 ILE A N 1
ATOM 625 C CA . ILE A 1 80 ? -7.97717 -0.96187 -15.94830 1.000 26.98095 99 ILE A CA 1
ATOM 626 C C . ILE A 1 80 ? -7.32417 -0.45079 -14.66804 1.000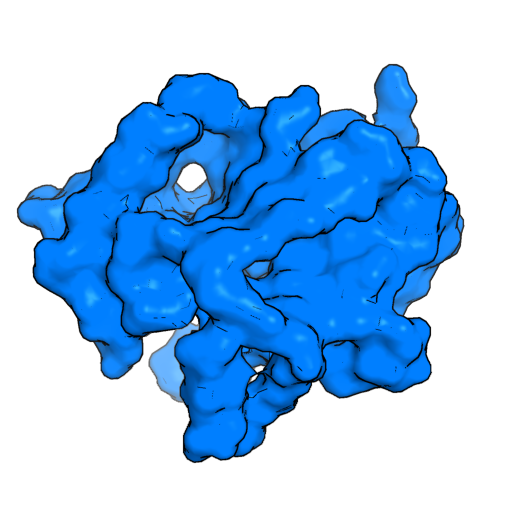 25.85925 99 ILE A C 1
ATOM 627 O O . ILE A 1 80 ? -7.94281 -0.48151 -13.59573 1.000 24.83524 99 ILE A O 1
ATOM 632 N N . ALA A 1 81 ? -6.08431 0.02385 -14.77534 1.000 25.02759 100 ALA A N 1
ATOM 633 C CA . ALA A 1 81 ? -5.38180 0.60038 -13.62956 1.000 27.83917 100 ALA A CA 1
ATOM 634 C C . ALA A 1 81 ? -5.67899 2.09243 -13.58644 1.000 25.80509 100 ALA A C 1
ATOM 635 O O . ALA A 1 81 ? -5.39632 2.80138 -14.56108 1.000 25.89147 100 ALA A O 1
ATOM 637 N N . THR A 1 82 ? -6.25944 2.57238 -12.46914 1.000 23.39180 101 THR A N 1
ATOM 638 C CA . THR A 1 82 ? -6.72119 3.96010 -12.41839 1.000 25.55310 101 THR A CA 1
ATOM 639 C C . THR A 1 82 ? -5.65060 4.95410 -11.97619 1.000 27.20905 101 THR A C 1
ATOM 640 O O . THR A 1 82 ? -5.86096 6.15771 -12.14338 1.000 26.47564 101 THR A O 1
ATOM 644 N N . HIS A 1 83 ? -4.51577 4.48907 -11.44397 1.000 26.01643 102 HIS A N 1
ATOM 645 C CA . HIS A 1 83 ? -3.27773 5.26392 -11.42556 1.000 27.38164 102 HIS A CA 1
ATOM 646 C C . HIS A 1 83 ? -2.13177 4.29254 -11.16248 1.000 29.42143 102 HIS A C 1
ATOM 647 O O . HIS A 1 83 ? -2.33496 3.07903 -11.08966 1.000 25.92502 102 HIS A O 1
ATOM 654 N N . PHE A 1 84 ? -0.91146 4.82854 -11.04321 1.000 23.86179 103 PHE A N 1
ATOM 655 C CA . PHE A 1 84 ? 0.25407 3.96183 -11.12412 1.000 29.17094 103 PHE A CA 1
ATOM 656 C C . PHE A 1 84 ? 0.60466 3.26796 -9.81284 1.000 32.42517 103 PHE A C 1
ATOM 657 O O . PHE A 1 84 ? 1.44384 2.36398 -9.83288 1.000 31.62792 103 PHE A O 1
ATOM 665 N N . HIS A 1 85 ? -0.00879 3.64408 -8.69261 1.000 28.61220 104 HIS A N 1
ATOM 666 C CA . HIS A 1 85 ? 0.38294 3.07912 -7.40436 1.000 33.18854 104 HIS A CA 1
ATOM 667 C C . HIS A 1 85 ? 0.02181 1.59389 -7.29815 1.000 32.43457 104 HIS A C 1
ATOM 668 O O . HIS A 1 85 ? -0.77906 1.05665 -8.07044 1.000 35.10197 104 HIS A O 1
ATOM 675 N N . GLU A 1 86 ? 0.62776 0.92866 -6.30594 1.000 36.00887 105 GLU A N 1
ATOM 676 C CA . GLU A 1 86 ? 0.49835 -0.52227 -6.17094 1.000 35.98364 105 GLU A CA 1
ATOM 677 C C . GLU A 1 86 ? -0.90126 -0.97582 -5.74928 1.000 36.22018 105 GLU A C 1
ATOM 678 O O . GLU A 1 86 ? -1.23168 -2.15253 -5.94517 1.000 38.52027 105 GLU A O 1
ATOM 684 N N . ASP A 1 87 ? -1.74753 -0.09900 -5.19496 1.000 34.36610 106 ASP A N 1
ATOM 685 C CA . ASP A 1 87 ? -3.12677 -0.54105 -4.97221 1.000 33.69775 106 ASP A CA 1
ATOM 686 C C . ASP A 1 87 ? -3.96823 -0.49720 -6.25249 1.000 38.42880 106 ASP A C 1
ATOM 687 O O . ASP A 1 87 ? -5.19583 -0.68364 -6.18780 1.000 33.92118 106 ASP A O 1
ATOM 692 N N . CYS A 1 88 ? -3.32467 -0.27850 -7.41195 1.000 30.89910 107 CYS A N 1
ATOM 693 C CA . CYS A 1 88 ? -3.97506 -0.32401 -8.71293 1.000 33.51731 107 CYS A CA 1
ATOM 694 C C . CYS A 1 88 ? -3.36346 -1.34594 -9.65758 1.000 33.75404 107 CYS A C 1
ATOM 695 O O . CYS A 1 88 ? -4.08903 -1.88351 -10.50156 1.000 30.43731 107 CYS A O 1
ATOM 698 N N . VAL A 1 89 ? -2.05718 -1.59471 -9.56586 1.000 32.38421 108 VAL A N 1
ATOM 699 C CA . VAL A 1 89 ? -1.34114 -2.49180 -10.47244 1.000 31.56785 108 VAL A CA 1
ATOM 700 C C . VAL A 1 89 ? -0.69084 -3.65980 -9.74957 1.000 31.39176 108 VAL A C 1
ATOM 701 O O . VAL A 1 89 ? 0.00461 -4.45705 -10.39023 1.000 32.58699 108 VAL A O 1
ATOM 705 N N . GLY A 1 90 ? -0.87562 -3.77907 -8.43054 1.000 31.73173 109 GLY A N 1
ATOM 706 C CA . GLY A 1 90 ? -0.12175 -4.77129 -7.67632 1.000 35.78823 109 GLY A CA 1
ATOM 707 C C . GLY A 1 90 ? -0.29753 -6.19865 -8.17256 1.000 36.07554 109 GLY A C 1
ATOM 708 O O . GLY A 1 90 ? 0.64651 -6.98847 -8.15120 1.000 34.71289 109 GLY A O 1
ATOM 709 N N . GLY A 1 91 ? -1.50049 -6.54807 -8.62836 1.000 34.76560 110 GLY A N 1
ATOM 710 C CA . GLY A 1 91 ? -1.77501 -7.90059 -9.09275 1.000 33.07590 110 GLY A CA 1
ATOM 711 C C . GLY A 1 91 ? -1.77634 -8.11039 -10.60211 1.000 33.95054 110 GLY A C 1
ATOM 712 O O . GLY A 1 91 ? -2.28148 -9.13126 -11.08570 1.000 33.37887 110 GLY A O 1
ATOM 713 N N . LEU A 1 92 ? -1.18754 -7.17764 -11.35875 1.000 30.75605 111 LEU A N 1
ATOM 714 C CA . LEU A 1 92 ? -1.25319 -7.23915 -12.81906 1.000 30.27256 111 LEU A CA 1
ATOM 715 C C . LEU A 1 92 ? -0.71475 -8.54401 -13.38436 1.000 37.26595 111 LEU A C 1
ATOM 716 O O . LEU A 1 92 ? -1.21875 -9.03401 -14.40423 1.000 36.09960 111 LEU A O 1
ATOM 721 N N . LYS A 1 93 ? 0.33795 -9.09913 -12.76989 1.000 34.37768 112 LYS A N 1
ATOM 722 C CA . LYS A 1 93 ? 0.92726 -10.32468 -13.29651 1.000 34.76021 112 LYS A CA 1
ATOM 723 C C . LYS A 1 93 ? -0.10239 -11.44492 -13.41081 1.000 36.93744 112 LYS A C 1
ATOM 724 O O . LYS A 1 93 ? -0.10146 -12.19477 -14.39499 1.000 36.20811 112 LYS A O 1
ATOM 730 N N . ALA A 1 94 ? -0.99254 -11.57341 -12.42324 1.000 31.23936 113 ALA A N 1
ATOM 731 C CA . ALA A 1 94 ? -1.99757 -12.63329 -12.47221 1.000 37.95539 113 ALA A CA 1
ATOM 732 C C . ALA A 1 94 ? -2.95690 -12.42904 -13.63700 1.000 35.93007 113 ALA A C 1
ATOM 733 O O . ALA A 1 94 ? -3.31079 -13.38464 -14.33706 1.000 34.18642 113 ALA A O 1
ATOM 735 N N . PHE A 1 95 ? -3.40008 -11.19002 -13.85294 1.000 33.78299 114 PHE A N 1
ATOM 736 C CA . PHE A 1 95 ? -4.22354 -10.90674 -15.02398 1.000 31.75169 114 PHE A CA 1
ATOM 737 C C . PHE A 1 95 ? -3.49534 -11.27973 -16.30631 1.000 34.03755 114 PHE A C 1
ATOM 738 O O . PHE A 1 95 ? -4.07786 -11.89695 -17.20512 1.000 31.41988 114 PHE A O 1
ATOM 746 N N . HIS A 1 96 ? -2.21233 -10.92992 -16.39688 1.000 31.65162 115 HIS A N 1
ATOM 747 C CA . HIS A 1 96 ? -1.47064 -11.19350 -17.62037 1.000 35.30981 115 HIS A CA 1
ATOM 748 C C . HIS A 1 96 ? -1.29691 -12.68613 -17.85588 1.000 33.51133 115 HIS A C 1
ATOM 749 O O . HIS A 1 96 ? -1.36043 -13.13856 -18.99848 1.000 32.62187 115 HIS A O 1
ATOM 756 N N A GLU A 1 97 ? -1.09265 -13.46177 -16.78855 0.384 36.35497 116 GLU A N 1
ATOM 757 N N B GLU A 1 97 ? -1.07760 -13.46902 -16.79568 0.616 36.38978 116 GLU A N 1
ATOM 758 C CA A GLU A 1 97 ? -0.97119 -14.90953 -16.93609 0.384 37.90774 116 GLU A CA 1
ATOM 759 C CA B GLU A 1 97 ? -0.95785 -14.91406 -16.98017 0.616 37.93328 116 GLU A CA 1
ATOM 760 C C A GLU A 1 97 ? -2.25500 -15.53097 -17.47241 0.384 35.14771 116 GLU A C 1
ATOM 761 C C B GLU A 1 97 ? -2.25773 -15.53590 -17.48003 0.616 35.12066 116 GLU A C 1
ATOM 762 O O A GLU A 1 97 ? -2.21431 -16.59011 -18.10977 0.384 35.57736 116 GLU A O 1
ATOM 763 O O B GLU A 1 97 ? -2.22424 -16.60545 -18.10073 0.616 35.58871 116 GLU A O 1
ATOM 774 N N . HIS A 1 98 ? -3.39600 -14.89662 -17.21933 1.000 35.17222 117 HIS A N 1
ATOM 775 C CA . HIS A 1 98 ? -4.68800 -15.34500 -17.72137 1.000 35.99061 117 HIS A CA 1
ATOM 776 C C . HIS A 1 98 ? -5.01379 -14.76555 -19.08865 1.000 40.93708 117 HIS A C 1
ATOM 777 O O . HIS A 1 98 ? -6.14414 -14.93106 -19.56918 1.000 36.34281 117 HIS A O 1
ATOM 784 N N . GLY A 1 99 ? -4.06520 -14.06565 -19.70645 1.000 35.81569 118 GLY A N 1
ATOM 785 C CA . GLY A 1 99 ? -4.30402 -13.47308 -21.00359 1.000 37.36300 118 GLY A CA 1
ATOM 786 C C . GLY A 1 99 ? -5.28086 -12.32056 -20.98741 1.000 36.87250 118 GLY A C 1
ATOM 787 O O . GLY A 1 99 ? -5.77842 -11.93722 -22.04576 1.000 36.07999 118 GLY A O 1
ATOM 788 N N . ILE A 1 100 ? -5.55305 -11.75015 -19.81603 1.000 35.92292 119 ILE A N 1
ATOM 789 C CA . ILE A 1 100 ? -6.46897 -10.62241 -19.66510 1.000 35.58172 119 ILE A CA 1
ATOM 790 C C . ILE A 1 100 ? -5.71640 -9.33354 -19.97592 1.000 37.35114 119 ILE A C 1
ATOM 791 O O . ILE A 1 100 ? -4.73152 -9.01228 -19.29473 1.000 31.46561 119 ILE A O 1
ATOM 796 N N . PRO A 1 101 ? -6.13257 -8.57462 -20.99199 1.000 34.88603 120 PRO A N 1
ATOM 797 C CA . PRO A 1 101 ? -5.43662 -7.32083 -21.29800 1.000 31.90459 120 PRO A CA 1
ATOM 798 C C . PRO A 1 101 ? -5.63834 -6.28637 -20.19983 1.000 31.13235 120 PRO A C 1
ATOM 799 O O . PRO A 1 101 ? -6.71736 -6.16699 -19.61203 1.000 29.25942 120 PRO A O 1
ATOM 803 N N . SER A 1 102 ? -4.57308 -5.54313 -19.92771 1.000 29.47697 121 SER A N 1
ATOM 804 C CA . SER A 1 102 ? -4.57579 -4.45565 -18.96497 1.000 30.08033 121 SER A CA 1
ATOM 805 C C . SER A 1 102 ? -4.39834 -3.13076 -19.69836 1.000 31.50829 121 SER A C 1
ATOM 806 O O . SER A 1 102 ? -3.63917 -3.04863 -20.67239 1.000 29.46117 121 SER A O 1
ATOM 809 N N . TYR A 1 103 ? -5.08510 -2.09773 -19.20414 1.000 28.56120 122 TYR A N 1
ATOM 810 C CA . TYR A 1 103 ? -5.13886 -0.76805 -19.80104 1.000 30.03736 122 TYR A CA 1
ATOM 811 C C . TYR A 1 103 ? -4.81465 0.28175 -18.74864 1.000 30.17720 122 TYR A C 1
ATOM 812 O O . TYR A 1 103 ? -5.17068 0.12477 -17.58254 1.000 28.71604 122 TYR A O 1
ATOM 821 N N . ALA A 1 104 ? -4.20863 1.38388 -19.18652 1.000 28.47835 123 ALA A N 1
ATOM 822 C CA . ALA A 1 104 ? -3.98687 2.55405 -18.34244 1.000 31.70985 123 ALA A CA 1
ATOM 823 C C . ALA A 1 104 ? -3.62031 3.70740 -19.26108 1.000 28.70254 123 ALA A C 1
ATOM 824 O O . ALA A 1 104 ? -3.30904 3.50350 -20.43317 1.000 30.00679 123 ALA A O 1
ATOM 826 N N . THR A 1 105 ? -3.66421 4.92687 -18.72897 1.000 27.87904 124 THR A N 1
ATOM 827 C CA . THR A 1 105 ? -3.20389 6.02315 -19.56434 1.000 28.91292 124 THR A CA 1
ATOM 828 C C . THR A 1 105 ? -1.71192 5.86709 -19.84318 1.000 32.34078 124 THR A C 1
ATOM 829 O O . THR A 1 105 ? -0.99898 5.13739 -19.15101 1.000 27.76674 124 THR A O 1
ATOM 833 N N . ASN A 1 106 ? -1.25008 6.53744 -20.90146 1.000 32.21620 125 ASN A N 1
ATOM 834 C CA . ASN A 1 106 ? 0.18037 6.52068 -21.20070 1.000 32.58482 125 ASN A CA 1
ATOM 835 C C . ASN A 1 106 ? 0.99088 7.14189 -20.06721 1.000 35.12607 125 ASN A C 1
ATOM 836 O O . ASN A 1 106 ? 2.14092 6.73730 -19.82245 1.000 31.88815 125 ASN A O 1
ATOM 841 N N . LYS A 1 107 ? 0.41533 8.13087 -19.37912 1.000 32.69025 126 LYS A N 1
ATOM 842 C CA . LYS A 1 107 ? 1.09190 8.73229 -18.23763 1.000 32.70607 126 LYS A CA 1
ATOM 843 C C . LYS A 1 107 ? 1.27049 7.71042 -17.12676 1.000 30.18235 126 LYS A C 1
ATOM 844 O O . LYS A 1 107 ? 2.36720 7.56147 -16.57536 1.000 31.07552 126 LYS A O 1
ATOM 850 N N . THR A 1 108 ? 0.19698 6.98318 -16.79845 1.000 30.90366 127 THR A N 1
ATOM 851 C CA . THR A 1 108 ? 0.29466 5.90446 -15.81702 1.000 29.99980 127 THR A CA 1
ATOM 852 C C . THR A 1 108 ? 1.35897 4.88965 -16.20696 1.000 31.23795 127 THR A C 1
ATOM 853 O O . THR A 1 108 ? 2.13961 4.43993 -15.35628 1.000 32.28154 127 THR A O 1
ATOM 857 N N . ILE A 1 109 ? 1.39617 4.49897 -17.48885 1.000 30.00762 128 ILE A N 1
ATOM 858 C CA . ILE A 1 109 ? 2.32578 3.46026 -17.92065 1.000 32.52907 128 ILE A CA 1
ATOM 859 C C . ILE A 1 109 ? 3.76863 3.93026 -17.77745 1.000 33.77494 128 ILE A C 1
ATOM 860 O O . ILE A 1 109 ? 4.64942 3.15637 -17.38388 1.000 34.99867 128 ILE A O 1
ATOM 865 N N . ALA A 1 110 ? 4.03902 5.20025 -18.09112 1.000 35.49279 129 ALA A N 1
ATOM 866 C CA . ALA A 1 110 ? 5.39120 5.72759 -17.90774 1.000 35.40248 129 ALA A CA 1
ATOM 867 C C . ALA A 1 110 ? 5.78981 5.72924 -16.43441 1.000 37.10724 129 ALA A C 1
ATOM 868 O O . ALA A 1 110 ? 6.92861 5.38443 -16.08374 1.000 35.26041 129 ALA A O 1
ATOM 870 N N . PHE A 1 111 ? 4.87250 6.14663 -15.56268 1.000 32.27858 130 PHE A N 1
ATOM 871 C CA . PHE A 1 111 ? 5.13343 6.14225 -14.12468 1.000 35.01104 130 PHE A CA 1
ATOM 872 C C . PHE A 1 111 ? 5.48596 4.74547 -13.62548 1.000 34.71353 130 PHE A C 1
ATOM 873 O O . PHE A 1 111 ? 6.41948 4.58045 -12.83168 1.000 39.55590 130 PHE A O 1
ATOM 881 N N . ASP A 1 112 ? 4.73879 3.72832 -14.06332 1.000 34.15064 131 ASP A N 1
ATOM 882 C CA . ASP A 1 112 ? 4.98535 2.37258 -13.57751 1.000 38.18501 131 ASP A CA 1
ATOM 883 C C . ASP A 1 112 ? 6.34385 1.85238 -14.04026 1.000 37.36795 131 ASP A C 1
ATOM 884 O O . ASP A 1 112 ? 7.03497 1.15237 -13.28865 1.000 35.41403 131 ASP A O 1
ATOM 889 N N . LYS A 1 113 ? 6.74116 2.18527 -15.27182 1.000 36.93852 132 LYS A N 1
ATOM 890 C CA . LYS A 1 113 ? 8.06896 1.80367 -15.74683 1.000 37.50776 132 LYS A CA 1
ATOM 891 C C . LYS A 1 113 ? 9.16408 2.48132 -14.93440 1.000 42.03499 132 LYS A C 1
ATOM 892 O O . LYS A 1 113 ? 10.19717 1.86599 -14.64040 1.000 45.30487 132 LYS A O 1
ATOM 898 N N . GLU A 1 114 ? 8.97651 3.76177 -14.60370 1.000 39.26950 133 GLU A N 1
ATOM 899 C CA . GLU A 1 114 ? 9.97166 4.49954 -13.82997 1.000 45.81345 133 GLU A CA 1
ATOM 900 C C . GLU A 1 114 ? 10.10742 3.93812 -12.41881 1.000 45.50667 133 GLU A C 1
ATOM 901 O O . GLU A 1 114 ? 11.21321 3.88816 -11.86884 1.000 45.06703 133 GLU A O 1
ATOM 907 N N . HIS A 1 115 ? 8.99356 3.52228 -11.81484 1.000 42.29319 134 HIS A N 1
ATOM 908 C CA . HIS A 1 115 ? 8.98333 2.99379 -10.45776 1.000 42.42513 134 HIS A CA 1
ATOM 909 C C . HIS A 1 115 ? 9.17534 1.48423 -10.39660 1.000 44.40368 134 HIS A C 1
ATOM 910 O O . HIS A 1 115 ? 9.17085 0.92315 -9.29545 1.000 43.56365 134 HIS A O 1
ATOM 917 N N . LYS A 1 116 ? 9.38230 0.82279 -11.53785 1.000 42.96543 135 LYS A N 1
ATOM 918 C CA . LYS A 1 116 ? 9.59449 -0.62387 -11.58069 1.000 38.50950 135 LYS A CA 1
ATOM 919 C C . LYS A 1 116 ? 8.44741 -1.37182 -10.89412 1.000 44.68038 135 LYS A C 1
ATOM 920 O O . LYS A 1 116 ? 8.65017 -2.35121 -10.17123 1.000 46.91223 135 LYS A O 1
ATOM 926 N N . PHE A 1 117 ? 7.23591 -0.89492 -11.12060 1.000 43.78752 136 PHE A N 1
ATOM 927 C CA . PHE A 1 117 ? 5.99183 -1.56996 -10.78399 1.000 39.65975 136 PHE A CA 1
ATOM 928 C C . PHE A 1 117 ? 5.49652 -2.34674 -11.99603 1.000 37.89019 136 PHE A C 1
ATOM 929 O O . PHE A 1 117 ? 5.93102 -2.09303 -13.12404 1.000 34.76722 136 PHE A O 1
ATOM 937 N N . PRO A 1 118 ? 4.58777 -3.30517 -11.80907 1.000 37.07996 137 PRO A N 1
ATOM 938 C CA . PRO A 1 118 ? 3.99622 -3.98024 -12.97370 1.000 37.64406 137 PRO A CA 1
ATOM 939 C C . PRO A 1 118 ? 3.36459 -2.96539 -13.91978 1.000 34.27214 137 PRO A C 1
ATOM 940 O O . PRO A 1 118 ? 2.74541 -1.99007 -13.48955 1.000 32.34808 137 PRO A O 1
ATOM 944 N N . VAL A 1 119 ? 3.52393 -3.19410 -15.21676 1.000 32.96620 138 VAL A N 1
ATOM 945 C CA . VAL A 1 119 ? 3.21504 -2.18245 -16.22374 1.000 35.42310 138 VAL A CA 1
ATOM 946 C C . VAL A 1 119 ? 1.94876 -2.58713 -16.98138 1.000 31.95904 138 VAL A C 1
ATOM 947 O O . VAL A 1 119 ? 1.91633 -3.65964 -17.59906 1.000 28.94999 138 VAL A O 1
ATOM 951 N N . PRO A 1 120 ? 0.89817 -1.76510 -16.97486 1.000 28.65148 139 PRO A N 1
ATOM 952 C CA . PRO A 1 120 ? -0.24538 -2.02384 -17.86377 1.000 29.33192 139 PRO A CA 1
ATOM 953 C C . PRO A 1 120 ? 0.19699 -2.09289 -19.32252 1.000 34.89931 139 PRO A C 1
ATOM 954 O O . PRO A 1 120 ? 1.14247 -1.42223 -19.74660 1.000 33.11461 139 PRO A O 1
ATOM 958 N N . GLN A 1 121 ? -0.49759 -2.92734 -20.09483 1.000 32.40223 140 GLN A N 1
ATOM 959 C CA . GLN A 1 121 ? -0.02405 -3.27415 -21.42662 1.000 35.32042 140 GLN A CA 1
ATOM 960 C C . GLN A 1 121 ? -0.54932 -2.36057 -22.52674 1.000 34.77612 140 GLN A C 1
ATOM 961 O O . GLN A 1 121 ? 0.15814 -2.12475 -23.51102 1.000 36.15792 140 GLN A O 1
ATOM 967 N N . LYS A 1 122 ? -1.75945 -1.83158 -22.40338 1.000 35.23917 141 LYS A N 1
ATOM 968 C CA . LYS A 1 122 ? -2.36996 -1.05991 -23.48176 1.000 35.17892 141 LYS A CA 1
ATOM 969 C C . LYS A 1 122 ? -2.60645 0.36370 -22.99647 1.000 33.27504 141 LYS A C 1
ATOM 970 O O . LYS A 1 122 ? -3.31037 0.57421 -22.00448 1.000 34.06795 141 LYS A O 1
ATOM 976 N N . GLY A 1 123 ? -2.02225 1.33513 -23.69005 1.000 33.99708 142 GLY A N 1
ATOM 977 C CA . GLY A 1 123 ? -2.11915 2.72756 -23.29610 1.000 32.35670 142 GLY A CA 1
ATOM 978 C C . GLY A 1 123 ? -3.13860 3.53668 -24.08145 1.000 39.75746 142 GLY A C 1
ATOM 979 O O . GLY A 1 123 ? -3.43651 3.25148 -25.24544 1.000 36.39579 142 GLY A O 1
ATOM 980 N N . PHE A 1 124 ? -3.65850 4.57113 -23.42890 1.000 37.07744 143 PHE A N 1
ATOM 981 C CA . PHE A 1 124 ? -4.54455 5.52272 -24.06840 1.000 36.14912 143 PHE A CA 1
ATOM 982 C C . PHE A 1 124 ? -4.29187 6.88766 -23.45682 1.000 38.02154 143 PHE A C 1
ATOM 983 O O . PHE A 1 124 ? -3.73484 7.00481 -22.36544 1.000 36.82438 143 PHE A O 1
ATOM 991 N N . ASP A 1 125 ? -4.70052 7.92313 -24.17045 1.000 35.88828 144 ASP A N 1
ATOM 992 C CA . ASP A 1 125 ? -4.65104 9.27774 -23.65992 1.000 39.42801 144 ASP A CA 1
ATOM 993 C C . ASP A 1 125 ? -6.06063 9.71689 -23.29576 1.000 45.66670 144 ASP A C 1
ATOM 994 O O . ASP A 1 125 ? -6.99747 9.55131 -24.09059 1.000 48.44561 144 ASP A O 1
ATOM 999 N N . ASN A 1 126 ? -6.19293 10.22715 -22.07576 1.000 42.88303 145 ASN A N 1
ATOM 1000 C CA . ASN A 1 126 ? -7.35213 10.90215 -21.49000 1.000 41.11030 145 ASN A CA 1
ATOM 1001 C C . ASN A 1 126 ? -8.63086 10.06498 -21.36798 1.000 36.70642 145 ASN A C 1
ATOM 1002 O O . ASN A 1 126 ? -9.33542 10.22127 -20.36878 1.000 34.43757 145 ASN A O 1
ATOM 1007 N N . LYS A 1 127 ? -8.97696 9.19846 -22.32658 1.000 34.81999 146 LYS A N 1
ATOM 1008 C CA . LYS A 1 127 ? -10.24718 8.48888 -22.17151 1.000 36.71684 146 LYS A CA 1
ATOM 1009 C C . LYS A 1 127 ? -10.25583 7.17037 -22.93688 1.000 31.40534 146 LYS A C 1
ATOM 1010 O O . LYS A 1 127 ? -9.82373 7.10249 -24.08889 1.000 34.51385 146 LYS A O 1
ATOM 1016 N N . LEU A 1 128 ? -10.80182 6.14315 -22.29085 1.000 33.40364 147 LEU A N 1
ATOM 1017 C CA . LEU A 1 128 ? -10.97605 4.81005 -22.85310 1.000 32.76225 147 LEU A CA 1
ATOM 1018 C C . LEU A 1 128 ? -12.45202 4.44532 -22.79713 1.000 32.13748 147 LEU A C 1
ATOM 1019 O O . LEU A 1 128 ? -13.09287 4.61969 -21.75426 1.000 32.26806 147 LEU A O 1
ATOM 1024 N N . GLU A 1 129 ? -12.98591 3.93500 -23.90028 1.000 31.36594 148 GLU A N 1
ATOM 1025 C CA . GLU A 1 129 ? -14.37353 3.47839 -23.95757 1.000 35.54327 148 GLU A CA 1
ATOM 1026 C C . GLU A 1 129 ? -14.37975 1.99625 -24.30031 1.000 38.18272 148 GLU A C 1
ATOM 1027 O O . GLU A 1 129 ? -13.96377 1.60443 -25.39682 1.000 36.59712 148 GLU A O 1
ATOM 1033 N N . LEU A 1 130 ? -14.84994 1.17799 -23.36859 1.000 33.94692 149 LEU A N 1
ATOM 1034 C CA . LEU A 1 130 ? -15.03407 -0.24029 -23.61686 1.000 38.81900 149 LEU A CA 1
ATOM 1035 C C . LEU A 1 130 ? -16.51466 -0.57978 -23.53865 1.000 38.18974 149 LEU A C 1
ATOM 1036 O O . LEU A 1 130 ? -17.32468 0.18681 -23.01058 1.000 35.50786 149 LEU A O 1
ATOM 1041 N N . ASN A 1 131 ? -16.85147 -1.74272 -24.08104 1.000 37.09419 150 ASN A N 1
ATOM 1042 C CA . ASN A 1 131 ? -18.17477 -2.33222 -23.95353 1.000 38.13677 150 ASN A CA 1
ATOM 1043 C C . ASN A 1 131 ? -18.07811 -3.60891 -23.13222 1.000 41.58282 150 ASN A C 1
ATOM 1044 O O . ASN A 1 131 ? -17.16068 -4.41275 -23.31457 1.000 44.48812 150 ASN A O 1
ATOM 1049 N N . VAL A 1 132 ? -19.02918 -3.79314 -22.23197 1.000 40.54254 151 VAL A N 1
ATOM 1050 C CA . VAL A 1 132 ? -19.20305 -5.04117 -21.51007 1.000 40.76313 151 VAL A CA 1
ATOM 1051 C C . VAL A 1 132 ? -20.59044 -5.54789 -21.89900 1.000 45.87058 151 VAL A C 1
ATOM 1052 O O . VAL A 1 132 ? -21.58736 -4.82838 -21.74998 1.000 44.65260 151 VAL A O 1
ATOM 1056 N N . GLY A 1 133 ? -20.64338 -6.73423 -22.50032 1.000 46.76414 152 GLY A N 1
ATOM 1057 C CA . GLY A 1 133 ? -21.83967 -7.11808 -23.22757 1.000 44.54040 152 GLY A CA 1
ATOM 1058 C C . GLY A 1 133 ? -22.22377 -6.02901 -24.21432 1.000 54.10098 152 GLY A C 1
ATOM 1059 O O . GLY A 1 133 ? -21.42552 -5.65476 -25.07952 1.000 51.01287 152 GLY A O 1
ATOM 1060 N N . THR A 1 134 ? -23.42510 -5.47504 -24.06466 1.000 50.22507 153 THR A N 1
ATOM 1061 C CA . THR A 1 134 ? -23.85095 -4.30331 -24.82096 1.000 55.37127 153 THR A CA 1
ATOM 1062 C C . THR A 1 134 ? -23.73854 -3.00344 -24.01818 1.000 54.89233 153 THR A C 1
ATOM 1063 O O . THR A 1 134 ? -24.17000 -1.94685 -24.50271 1.000 49.26555 153 THR A O 1
ATOM 1067 N N . LYS A 1 135 ? -23.15524 -3.05739 -22.79450 1.000 44.20359 154 LYS A N 1
ATOM 1068 C CA . LYS A 1 135 ? -23.11615 -1.98100 -21.80099 1.000 44.35526 154 LYS A CA 1
ATOM 1069 C C . LYS A 1 135 ? -21.81713 -1.19522 -21.89600 1.000 44.79325 154 LYS A C 1
ATOM 1070 O O . LYS A 1 135 ? -20.73976 -1.80321 -21.93133 1.000 41.61766 154 LYS A O 1
ATOM 1076 N N . PRO A 1 136 ? -21.86665 0.13474 -21.88880 1.000 40.47365 155 PRO A N 1
ATOM 1077 C CA . PRO A 1 136 ? -20.63245 0.92559 -21.92643 1.000 37.60226 155 PRO A CA 1
ATOM 1078 C C . PRO A 1 136 ? -19.90526 0.93501 -20.58794 1.000 41.30678 155 PRO A C 1
ATOM 1079 O O . PRO A 1 136 ? -20.51118 0.89274 -19.51282 1.000 34.88587 155 PRO A O 1
ATOM 1083 N N . VAL A 1 137 ? -18.57728 0.95597 -20.68593 1.000 32.37909 156 VAL A N 1
ATOM 1084 C CA . VAL A 1 137 ? -17.66755 1.14567 -19.56491 1.000 32.55484 156 VAL A CA 1
ATOM 1085 C C . VAL A 1 137 ? -16.74154 2.29132 -19.94465 1.000 36.49334 156 VAL A C 1
ATOM 1086 O O . VAL A 1 137 ? -16.18326 2.29279 -21.04585 1.000 34.26328 156 VAL A O 1
ATOM 1090 N N . VAL A 1 138 ? -16.59864 3.27656 -19.05980 1.000 29.29828 157 VAL A N 1
ATOM 1091 C CA . VAL A 1 138 ? -15.76771 4.44527 -19.33626 1.000 30.80529 157 VAL A CA 1
ATOM 1092 C C . VAL A 1 138 ? -14.66571 4.53575 -18.28957 1.000 30.59293 157 VAL A C 1
ATOM 1093 O O . VAL A 1 138 ? -14.88908 4.23644 -17.10967 1.000 28.89583 157 VAL A O 1
ATOM 1097 N N . ALA A 1 139 ? -13.47239 4.94685 -18.72905 1.000 28.54584 158 ALA A N 1
ATOM 1098 C CA . ALA A 1 139 ? -12.38048 5.30735 -17.82463 1.000 29.53241 158 ALA A CA 1
ATOM 1099 C C . ALA A 1 139 ? -11.73623 6.58507 -18.34860 1.000 31.53011 158 ALA A C 1
ATOM 1100 O O . ALA A 1 139 ? -11.31560 6.63027 -19.50808 1.000 31.81452 158 ALA A O 1
ATOM 1102 N N . ALA A 1 140 ? -11.66327 7.63058 -17.52106 1.000 25.91778 159 ALA A N 1
ATOM 1103 C CA . ALA A 1 140 ? -11.31328 8.92219 -18.09703 1.000 29.24002 159 ALA A CA 1
ATOM 1104 C C . ALA A 1 140 ? -10.63149 9.83482 -17.08543 1.000 27.69491 159 ALA A C 1
ATOM 1105 O O . ALA A 1 140 ? -10.87930 9.76195 -15.87611 1.000 24.74396 159 ALA A O 1
ATOM 1107 N N . PHE A 1 141 ? -9.80787 10.73585 -17.62856 1.000 26.44086 160 PHE A N 1
ATOM 1108 C CA . PHE A 1 141 ? -9.03130 11.70391 -16.86553 1.000 26.03992 160 PHE A CA 1
ATOM 1109 C C . PHE A 1 141 ? -9.77793 13.02687 -16.80652 1.000 25.79104 160 PHE A C 1
ATOM 1110 O O . PHE A 1 141 ? -10.23127 13.53097 -17.83947 1.000 27.16716 160 PHE A O 1
ATOM 1118 N N . TYR A 1 142 ? -9.89538 13.59129 -15.59773 1.000 27.90559 161 TYR A N 1
ATOM 1119 C CA . TYR A 1 142 ? -10.55967 14.87491 -15.39921 1.000 25.40619 161 TYR A CA 1
ATOM 1120 C C . TYR A 1 142 ? -9.68504 15.87871 -14.65855 1.000 29.23680 161 TYR A C 1
ATOM 1121 O O . TYR A 1 142 ? -10.16987 16.95917 -14.30161 1.000 29.42988 161 TYR A O 1
ATOM 1130 N N . GLY A 1 143 ? -8.41314 15.56056 -14.43156 1.000 28.99018 162 GLY A N 1
ATOM 1131 C CA . GLY A 1 143 ? -7.51032 16.47049 -13.74788 1.000 28.96616 162 GLY A CA 1
ATOM 1132 C C . GLY A 1 143 ? -6.66212 15.77028 -12.70069 1.000 27.87424 162 GLY A C 1
ATOM 1133 O O . GLY A 1 143 ? -6.95114 14.63521 -12.29338 1.000 25.29968 162 GLY A O 1
ATOM 1134 N N . GLU A 1 144 ? -5.61159 16.45054 -12.25065 1.000 26.31432 163 GLU A N 1
ATOM 1135 C CA . GLU A 1 144 ? -4.67495 15.88151 -11.29675 1.000 27.79207 163 GLU A CA 1
ATOM 1136 C C . GLU A 1 144 ? -5.25182 15.97663 -9.89217 1.000 28.66966 163 GLU A C 1
ATOM 1137 O O . GLU A 1 144 ? -6.17880 16.74558 -9.62375 1.000 24.32891 163 GLU A O 1
ATOM 1143 N N . GLY A 1 145 ? -4.69241 15.18074 -8.98501 1.000 25.97476 164 GLY A N 1
ATOM 1144 C CA . GLY A 1 145 ? -5.19234 15.21856 -7.63048 1.000 25.47286 164 GLY A CA 1
ATOM 1145 C C . GLY A 1 145 ? -4.36120 14.34046 -6.73184 1.000 27.35039 164 GLY A C 1
ATOM 1146 O O . GLY A 1 145 ? -3.27615 14.73259 -6.29258 1.000 24.95771 164 GLY A O 1
ATOM 1147 N N . HIS A 1 146 ? -4.87904 13.14385 -6.45902 1.000 23.61311 165 HIS A N 1
ATOM 1148 C CA . HIS A 1 146 ? -4.11844 12.18599 -5.67316 1.000 25.11995 165 HIS A CA 1
ATOM 1149 C C . HIS A 1 146 ? -2.77329 11.89829 -6.32807 1.000 25.03990 165 HIS A C 1
ATOM 1150 O O . HIS A 1 146 ? -1.74855 11.76458 -5.64848 1.000 26.77371 165 HIS A O 1
ATOM 1157 N N . THR A 1 147 ? -2.76351 11.79404 -7.65293 1.000 23.85045 166 THR A N 1
ATOM 1158 C CA . THR A 1 147 ? -1.54082 11.70718 -8.43466 1.000 26.75284 166 THR A CA 1
ATOM 1159 C C . THR A 1 147 ? -1.74575 12.54120 -9.68863 1.000 26.39124 166 THR A C 1
ATOM 1160 O O . THR A 1 147 ? -2.85158 12.99959 -9.97037 1.000 23.75298 166 THR A O 1
ATOM 1164 N N A ARG A 1 148 ? -0.67033 12.73176 -10.45815 0.592 26.35899 167 ARG A N 1
ATOM 1165 N N B ARG A 1 148 ? -0.66779 12.72913 -10.45310 0.408 26.33392 167 ARG A N 1
ATOM 1166 C CA A ARG A 1 148 ? -0.82001 13.48646 -11.69690 0.592 28.51837 167 ARG A CA 1
ATOM 1167 C CA B ARG A 1 148 ? -0.79273 13.47970 -11.69588 0.408 28.53372 167 ARG A CA 1
ATOM 1168 C C A ARG A 1 148 ? -1.56915 12.69523 -12.76801 0.592 28.53521 167 ARG A C 1
ATOM 1169 C C B ARG A 1 148 ? -1.49406 12.68584 -12.79463 0.408 28.56469 167 ARG A C 1
ATOM 1170 O O A ARG A 1 148 ? -2.08090 13.28956 -13.72163 0.592 28.92615 167 ARG A O 1
ATOM 1171 O O B ARG A 1 148 ? -1.90681 13.27857 -13.79554 0.408 29.12104 167 ARG A O 1
ATOM 1186 N N . ASP A 1 149 ? -1.66240 11.37680 -12.62537 1.000 24.92499 168 ASP A N 1
ATOM 1187 C CA . ASP A 1 149 ? -2.22263 10.51815 -13.66303 1.000 28.43415 168 ASP A CA 1
ATOM 1188 C C . ASP A 1 149 ? -3.60742 9.94619 -13.34537 1.000 29.35961 168 ASP A C 1
ATOM 1189 O O . ASP A 1 149 ? -4.16868 9.23842 -14.19154 1.000 26.61246 168 ASP A O 1
ATOM 1194 N N . ASN A 1 150 ? -4.17881 10.20928 -12.16569 1.000 25.45030 169 ASN A N 1
ATOM 1195 C CA . ASN A 1 150 ? -5.33133 9.41729 -11.72902 1.000 25.98082 169 ASN A CA 1
ATOM 1196 C C . ASN A 1 150 ? -6.55529 9.63662 -12.62367 1.000 28.13521 169 ASN A C 1
ATOM 1197 O O . ASN A 1 150 ? -6.85293 10.75880 -13.04206 1.000 25.10910 169 ASN A O 1
ATOM 1202 N N . ILE A 1 151 ? -7.25060 8.53886 -12.92764 1.000 25.22993 170 ILE A N 1
ATOM 1203 C CA . ILE A 1 151 ? -8.47505 8.55556 -13.72111 1.000 23.33841 170 ILE A CA 1
ATOM 1204 C C . ILE A 1 151 ? -9.59633 7.92076 -12.90490 1.000 24.69358 170 ILE A C 1
ATOM 1205 O O . ILE A 1 151 ? -9.36471 7.24454 -11.90487 1.000 22.90967 170 ILE A O 1
ATOM 1210 N N . ILE A 1 152 ? -10.83066 8.10487 -13.37913 1.000 25.58067 171 ILE A N 1
ATOM 1211 C CA . ILE A 1 152 ? -11.97232 7.47425 -12.73248 1.000 26.07261 171 ILE A CA 1
ATOM 1212 C C . ILE A 1 152 ? -12.64530 6.52098 -13.71627 1.000 27.02475 171 ILE A C 1
ATOM 1213 O O . ILE A 1 152 ? -12.41659 6.56051 -14.92903 1.000 26.58340 171 ILE A O 1
ATOM 1218 N N . GLY A 1 153 ? -13.47650 5.65365 -13.17265 1.000 22.27618 172 GLY A N 1
ATOM 1219 C CA . GLY A 1 153 ? -14.24886 4.71814 -13.96979 1.000 27.35962 172 GLY A CA 1
ATOM 1220 C C . GLY A 1 153 ? -15.72544 5.00084 -13.78781 1.000 26.33628 172 GLY A C 1
ATOM 1221 O O . GLY A 1 153 ? -16.16033 5.40063 -12.70035 1.000 27.03000 172 GLY A O 1
ATOM 1222 N N . TYR A 1 154 ? -16.49247 4.80409 -14.85667 1.000 24.56324 173 TYR A N 1
ATOM 1223 C CA . TYR A 1 154 ? -17.92997 5.01499 -14.80994 1.000 25.60306 173 TYR A CA 1
ATOM 1224 C C . TYR A 1 154 ? -18.64470 3.92552 -15.59730 1.000 27.68049 173 TYR A C 1
ATOM 1225 O O . TYR A 1 154 ? -18.20325 3.53124 -16.68161 1.000 27.20252 173 TYR A O 1
ATOM 1234 N N . PHE A 1 155 ? -19.75127 3.44400 -15.03130 1.000 29.59876 174 PHE A N 1
ATOM 1235 C CA . PHE A 1 155 ? -20.61352 2.42155 -15.62643 1.000 29.93392 174 PHE A CA 1
ATOM 1236 C C . PHE A 1 155 ? -21.98930 3.06788 -15.74078 1.000 33.84587 174 PHE A C 1
ATOM 1237 O O . PHE A 1 155 ? -22.80728 2.97257 -14.81113 1.000 31.68622 174 PHE A O 1
ATOM 1245 N N . PRO A 1 156 ? -22.27978 3.76421 -16.85054 1.000 35.68410 175 PRO A N 1
ATOM 1246 C CA . PRO A 1 156 ? -23.49237 4.60698 -16.88868 1.000 33.92739 175 PRO A CA 1
ATOM 1247 C C . PRO A 1 156 ? -24.79839 3.84701 -16.78324 1.000 33.00978 175 PRO A C 1
ATOM 1248 O O . PRO A 1 156 ? -25.78940 4.42105 -16.30939 1.000 35.36872 175 PRO A O 1
ATOM 1252 N N . SER A 1 157 ? -24.85905 2.58551 -17.22561 1.000 38.03473 176 SER A N 1
ATOM 1253 C CA . SER A 1 157 ? -26.14538 1.89143 -17.19537 1.000 39.26061 176 SER A CA 1
ATOM 1254 C C . SER A 1 157 ? -26.67320 1.76284 -15.77395 1.000 38.71590 176 SER A C 1
ATOM 1255 O O . SER A 1 157 ? -27.88508 1.69789 -15.57116 1.000 39.57636 176 SER A O 1
ATOM 1258 N N . GLU A 1 158 ? -25.79126 1.75193 -14.77383 1.000 38.22884 177 GLU A N 1
ATOM 1259 C CA . GLU A 1 158 ? -26.24770 1.68254 -13.39182 1.000 37.45376 177 GLU A CA 1
ATOM 1260 C C . GLU A 1 158 ? -25.69103 2.81639 -12.53412 1.000 34.78197 177 GLU A C 1
ATOM 1261 O O . GLU A 1 158 ? -25.82224 2.77330 -11.30274 1.000 32.79768 177 GLU A O 1
ATOM 1267 N N . LYS A 1 159 ? -25.09003 3.83239 -13.16215 1.000 34.09231 178 LYS A N 1
ATOM 1268 C CA . LYS A 1 159 ? -24.71363 5.08661 -12.50333 1.000 31.32470 178 LYS A CA 1
ATOM 1269 C C . LYS A 1 159 ? -23.74860 4.83467 -11.34781 1.000 30.46481 178 LYS A C 1
ATOM 1270 O O . LYS A 1 159 ? -23.84887 5.44727 -10.28314 1.000 30.56098 178 LYS A O 1
ATOM 1276 N N . VAL A 1 160 ? -22.79592 3.92669 -11.57284 1.000 26.68115 179 VAL A N 1
ATOM 1277 C CA . VAL A 1 160 ? -21.78717 3.55093 -10.58872 1.000 32.37394 179 VAL A CA 1
ATOM 1278 C C . VAL A 1 160 ? -20.45694 4.15728 -11.01774 1.000 28.74576 179 VAL A C 1
ATOM 1279 O O . VAL A 1 160 ? -20.03086 3.98275 -12.16933 1.000 26.91180 179 VAL A O 1
ATOM 1283 N N . MET A 1 161 ? -19.80210 4.86187 -10.09552 1.000 25.66331 180 MET A N 1
ATOM 1284 C CA . MET A 1 161 ? -18.51494 5.49720 -10.34200 1.000 22.90310 180 MET A CA 1
ATOM 1285 C C . MET A 1 161 ? -17.46071 4.87908 -9.44134 1.000 24.25453 180 MET A C 1
ATOM 1286 O O . MET A 1 161 ? -17.65240 4.79804 -8.22172 1.000 25.35967 180 MET A O 1
ATOM 1291 N N . PHE A 1 162 ? -16.34961 4.46166 -10.03477 1.000 24.40574 181 PHE A N 1
ATOM 1292 C CA . PHE A 1 162 ? -15.14384 4.11394 -9.27489 1.000 23.94453 181 PHE A CA 1
ATOM 1293 C C . PHE A 1 162 ? -14.26043 5.35014 -9.25804 1.000 26.28552 181 PHE A C 1
ATOM 1294 O O . PHE A 1 162 ? -13.61151 5.68125 -10.25773 1.000 23.60927 181 PHE A O 1
ATOM 1302 N N . GLY A 1 163 ? -14.23151 6.03389 -8.11394 1.000 24.83386 182 GLY A N 1
ATOM 1303 C CA . GLY A 1 163 ? -13.43836 7.24013 -8.00854 1.000 23.58238 182 GLY A CA 1
ATOM 1304 C C . GLY A 1 163 ? -11.96405 7.00226 -7.78836 1.000 26.21250 182 GLY A C 1
ATOM 1305 O O . GLY A 1 163 ? -11.15886 7.88621 -8.09101 1.000 26.21267 182 GLY A O 1
ATOM 1306 N N . GLY A 1 164 ? -11.58907 5.83255 -7.26249 1.000 26.23965 183 GLY A N 1
ATOM 1307 C CA . GLY A 1 164 ? -10.19932 5.60881 -6.96321 1.000 25.28468 183 GLY A CA 1
ATOM 1308 C C . GLY A 1 164 ? -9.70322 6.55059 -5.87980 1.000 27.18230 183 GLY A C 1
ATOM 1309 O O . GLY A 1 164 ? -10.47242 7.18250 -5.14558 1.000 25.50697 183 GLY A O 1
ATOM 1310 N N . CYS A 1 165 ? -8.38342 6.67451 -5.80424 1.000 25.38907 184 CYS A N 1
ATOM 1311 C CA . CYS A 1 165 ? -7.85271 7.42007 -4.67129 1.000 26.34138 184 CYS A CA 1
ATOM 1312 C C . CYS A 1 165 ? -8.00043 8.92397 -4.83952 1.000 23.52931 184 CYS A C 1
ATOM 1313 O O . CYS A 1 165 ? -7.73085 9.66273 -3.88498 1.000 24.90868 184 CYS A O 1
ATOM 1316 N N . LEU A 1 166 ? -8.46950 9.37399 -6.00756 1.000 24.98346 185 LEU A N 1
ATOM 1317 C CA . LEU A 1 166 ? -8.82643 10.77285 -6.20913 1.000 23.44169 185 LEU A CA 1
ATOM 1318 C C . LEU A 1 166 ? -9.99840 11.17147 -5.32635 1.000 24.87632 185 LEU A C 1
ATOM 1319 O O . LEU A 1 166 ? -10.16829 12.35030 -5.01004 1.000 23.26874 185 LEU A O 1
ATOM 1324 N N . ILE A 1 167 ? -10.82145 10.20207 -4.94088 1.000 23.27592 186 ILE A N 1
ATOM 1325 C CA . ILE A 1 167 ? -12.07045 10.43659 -4.22348 1.000 20.33870 186 ILE A CA 1
ATOM 1326 C C . ILE A 1 167 ? -11.93351 9.80598 -2.84783 1.000 23.87229 186 ILE A C 1
ATOM 1327 O O . ILE A 1 167 ? -11.62948 8.61191 -2.73898 1.000 22.84081 186 ILE A O 1
ATOM 1332 N N . LYS A 1 168 ? -12.15993 10.60238 -1.80810 1.000 21.12120 187 LYS A N 1
ATOM 1333 C CA . LYS A 1 168 ? -12.04520 10.16230 -0.42907 1.000 24.15756 187 LYS A CA 1
ATOM 1334 C C . LYS A 1 168 ? -13.41335 9.78315 0.12807 1.000 24.48577 187 LYS A C 1
ATOM 1335 O O . LYS A 1 168 ? -14.43004 10.38211 -0.23576 1.000 24.76287 187 LYS A O 1
ATOM 1341 N N . GLU A 1 169 ? -13.42432 8.79695 1.03317 1.000 24.48403 188 GLU A N 1
ATOM 1342 C CA . GLU A 1 169 ? -14.64206 8.51607 1.79070 1.000 26.41594 188 GLU A CA 1
ATOM 1343 C C . GLU A 1 169 ? -15.00847 9.72941 2.63929 1.000 26.88744 188 GLU A C 1
ATOM 1344 O O . GLU A 1 169 ? -14.15884 10.55388 2.98815 1.000 22.39311 188 GLU A O 1
ATOM 1350 N N . VAL A 1 170 ? -16.29672 9.84056 2.97320 1.000 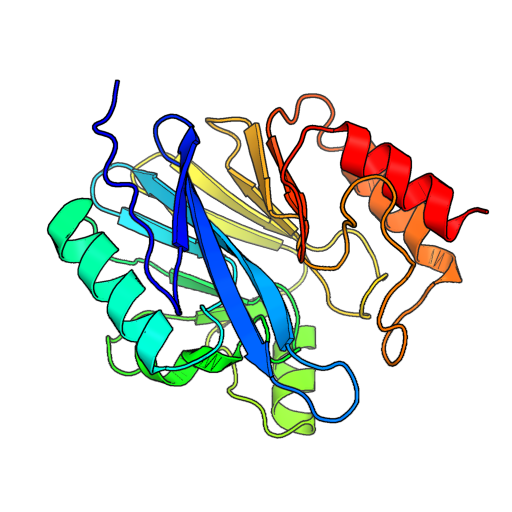25.27974 189 VAL A N 1
ATOM 1351 C CA . VAL A 1 170 ? -16.73241 10.94270 3.82258 1.000 23.61141 189 VAL A CA 1
ATOM 1352 C C . VAL A 1 170 ? -15.96963 10.91078 5.14421 1.000 24.78009 189 VAL A C 1
ATOM 1353 O O . VAL A 1 170 ? -15.79461 9.85242 5.76123 1.000 27.29014 189 VAL A O 1
ATOM 1357 N N . ASP A 1 171 ? -15.50283 12.08378 5.57168 1.000 27.37760 190 ASP A N 1
ATOM 1358 C CA . ASP A 1 171 ? -14.77843 12.34168 6.82112 1.000 26.90815 190 ASP A CA 1
ATOM 1359 C C . ASP A 1 171 ? -13.35939 11.77269 6.82101 1.000 29.74630 190 ASP A C 1
ATOM 1360 O O . ASP A 1 171 ? -12.69781 11.76860 7.87471 1.000 27.59620 190 ASP A O 1
ATOM 1365 N N . ALA A 1 172 ? -12.85272 11.34129 5.66959 1.000 26.95681 191 ALA A N 1
ATOM 1366 C CA . ALA A 1 172 ? -11.48141 10.85152 5.57106 1.000 28.55558 191 ALA A CA 1
ATOM 1367 C C . ALA A 1 172 ? -10.47139 11.97968 5.77198 1.000 26.88774 191 ALA A C 1
ATOM 1368 O O . ALA A 1 172 ? -10.76635 13.16466 5.58119 1.000 26.96577 191 ALA A O 1
ATOM 1370 N N . THR A 1 173 ? -9.25527 11.58795 6.15205 1.000 27.55878 192 THR A N 1
ATOM 1371 C CA . THR A 1 173 ? -8.12968 12.50337 6.12241 1.000 26.73957 192 THR A CA 1
ATOM 1372 C C . THR A 1 173 ? -7.57982 12.61069 4.70263 1.000 30.34889 192 THR A C 1
ATOM 1373 O O . THR A 1 173 ? -7.98373 11.87897 3.79142 1.000 27.01350 192 THR A O 1
ATOM 1377 N N . LYS A 1 174 ? -6.64463 13.55294 4.50726 1.000 28.90920 193 LYS A N 1
ATOM 1378 C CA . LYS A 1 174 ? -6.07423 13.76229 3.17119 1.000 27.28547 193 LYS A CA 1
ATOM 1379 C C . LYS A 1 174 ? -5.26983 12.55503 2.68550 1.000 27.29114 193 LYS A C 1
ATOM 1380 O O . LYS A 1 174 ? -5.12324 12.35447 1.47289 1.000 24.98600 193 LYS A O 1
ATOM 1386 N N . GLY A 1 175 ? -4.70571 11.77452 3.60041 1.000 28.84733 194 GLY A N 1
ATOM 1387 C CA . GLY A 1 175 ? -4.01500 10.56330 3.19489 1.000 30.74396 194 GLY A CA 1
ATOM 1388 C C . GLY A 1 175 ? -2.60615 10.80323 2.66135 1.000 34.56601 194 GLY A C 1
ATOM 1389 O O . GLY A 1 175 ? -1.90222 11.73919 3.05697 1.000 27.75608 194 GLY A O 1
ATOM 1390 N N . ASN A 1 176 ? -2.17899 9.90923 1.77366 1.000 30.12514 195 ASN A N 1
ATOM 1391 C CA . ASN A 1 176 ? -0.81655 9.95566 1.24096 1.000 33.69312 195 ASN A CA 1
ATOM 1392 C C . ASN A 1 176 ? -0.76155 11.00749 0.14020 1.000 28.14936 195 ASN A C 1
ATOM 1393 O O . ASN A 1 176 ? -1.38377 10.83934 -0.90796 1.000 27.59545 195 ASN A O 1
ATOM 1398 N N . LEU A 1 177 ? 0.00667 12.07596 0.36136 1.000 28.23786 196 LEU A N 1
ATOM 1399 C CA . LEU A 1 177 ? 0.11218 13.17772 -0.59121 1.000 25.29592 196 LEU A CA 1
ATOM 1400 C C . LEU A 1 177 ? 1.44937 13.19924 -1.33080 1.000 31.50944 196 LEU A C 1
ATOM 1401 O O . LEU A 1 177 ? 1.77122 14.19740 -1.98151 1.000 30.01404 196 LEU A O 1
ATOM 1406 N N . ALA A 1 178 ? 2.23284 12.12288 -1.24043 1.000 29.38682 197 ALA A N 1
ATOM 1407 C CA . ALA A 1 178 ? 3.59297 12.12794 -1.77488 1.000 29.26702 197 ALA A CA 1
ATOM 1408 C C . ALA A 1 178 ? 3.64435 12.44299 -3.27061 1.000 28.41870 197 ALA A C 1
ATOM 1409 O O . ALA A 1 178 ? 4.62173 13.05163 -3.74283 1.000 30.99541 197 ALA A O 1
ATOM 1411 N N . ASP A 1 179 ? 2.63553 12.02914 -4.03245 1.000 26.93148 198 ASP A N 1
ATOM 1412 C CA . ASP A 1 179 ? 2.60720 12.24662 -5.47256 1.000 32.44685 198 ASP A CA 1
ATOM 1413 C C . ASP A 1 179 ? 1.50861 13.20858 -5.88223 1.000 32.98883 198 ASP A C 1
ATOM 1414 O O . ASP A 1 179 ? 1.19798 13.32036 -7.07762 1.000 29.59545 198 ASP A O 1
ATOM 1419 N N . ALA A 1 180 ? 0.92005 13.90738 -4.91443 1.000 29.681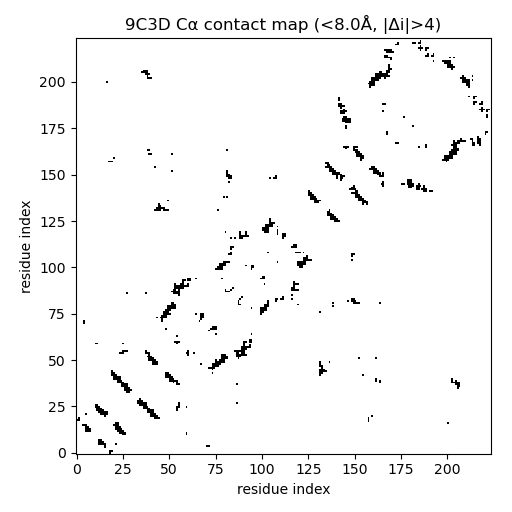12 199 ALA A N 1
ATOM 1420 C CA . ALA A 1 180 ? -0.31001 14.65133 -5.10331 1.000 26.01781 199 ALA A CA 1
ATOM 1421 C C . ALA A 1 180 ? -0.06079 16.04572 -5.66319 1.000 26.36992 199 ALA A C 1
ATOM 1422 O O . ALA A 1 180 ? 1.00104 16.64581 -5.47033 1.000 28.92806 199 ALA A O 1
ATOM 1424 N N . ASN A 1 181 ? -1.07286 16.56300 -6.34922 1.000 26.31549 200 ASN A N 1
ATOM 1425 C CA . ASN A 1 181 ? -1.15160 17.96116 -6.75830 1.000 28.08368 200 ASN A CA 1
ATOM 1426 C C . ASN A 1 181 ? -2.37488 18.51655 -6.02675 1.000 27.55524 200 ASN A C 1
ATOM 1427 O O . ASN A 1 181 ? -3.48216 18.54568 -6.57295 1.000 26.58841 200 ASN A O 1
ATOM 1432 N N . VAL A 1 182 ? -2.17772 18.96466 -4.78848 1.000 25.19712 201 VAL A N 1
ATOM 1433 C CA . VAL A 1 182 ? -3.35288 19.26611 -3.97531 1.000 28.43826 201 VAL A CA 1
ATOM 1434 C C . VAL A 1 182 ? -4.01616 20.56950 -4.40479 1.000 29.24307 201 VAL A C 1
ATOM 1435 O O . VAL A 1 182 ? -5.22659 20.73667 -4.20938 1.000 25.10412 201 VAL A O 1
ATOM 1439 N N . ASP A 1 183 ? -3.26492 21.51038 -4.98844 1.000 28.40167 202 ASP A N 1
ATOM 1440 C CA . ASP A 1 183 ? -3.87583 22.80849 -5.28532 1.000 29.79195 202 ASP A CA 1
ATOM 1441 C C . ASP A 1 183 ? -4.95764 22.70516 -6.36022 1.000 30.90991 202 ASP A C 1
ATOM 1442 O O . ASP A 1 183 ? -5.90209 23.50216 -6.35399 1.000 30.09031 202 ASP A O 1
ATOM 1447 N N . VAL A 1 184 ? -4.86679 21.72134 -7.26065 1.000 25.62131 203 VAL A N 1
ATOM 1448 C CA . VAL A 1 184 ? -5.86164 21.55623 -8.31804 1.000 25.32738 203 VAL A CA 1
ATOM 1449 C C . VAL A 1 184 ? -6.85805 20.44327 -8.03129 1.000 29.31057 203 VAL A C 1
ATOM 1450 O O . VAL A 1 184 ? -7.80548 20.25412 -8.81805 1.000 27.56238 203 VAL A O 1
ATOM 1454 N N . TRP A 1 185 ? -6.64774 19.67504 -6.96703 1.000 26.14774 204 TRP A N 1
ATOM 1455 C CA . TRP A 1 185 ? -7.55151 18.58022 -6.62023 1.000 24.30900 204 TRP A CA 1
ATOM 1456 C C . TRP A 1 185 ? -8.99786 19.03884 -6.46998 1.000 24.96003 204 TRP A C 1
ATOM 1457 O O . TRP A 1 185 ? -9.88570 18.37830 -7.03250 1.000 24.61271 204 TRP A O 1
ATOM 1468 N N . PRO A 1 186 ? -9.31745 20.14380 -5.77382 1.000 26.35585 205 PRO A N 1
ATOM 1469 C CA . PRO A 1 186 ? -10.73076 20.58239 -5.74812 1.000 27.15468 205 PRO A CA 1
ATOM 1470 C C . PRO A 1 186 ? -11.32741 20.80903 -7.13358 1.000 25.73187 205 PRO A C 1
ATOM 1471 O O . PRO A 1 186 ? -12.44026 20.32880 -7.42254 1.000 25.54859 205 PRO A O 1
ATOM 1475 N N . ALA A 1 187 ? -10.61189 21.53303 -8.00637 1.000 25.27333 206 ALA A N 1
ATOM 1476 C CA . ALA A 1 187 ? -11.12550 21.79582 -9.35009 1.000 25.93695 206 ALA A CA 1
ATOM 1477 C C . ALA A 1 187 ? -11.32117 20.51111 -10.14608 1.000 28.00426 206 ALA A C 1
ATOM 1478 O O . ALA A 1 187 ? -12.23464 20.43185 -10.98101 1.000 25.02217 206 ALA A O 1
ATOM 1480 N N . THR A 1 188 ? -10.45828 19.51069 -9.92297 1.000 26.31010 207 THR A N 1
ATOM 1481 C CA . THR A 1 188 ? -10.58087 18.23550 -10.62349 1.000 24.10144 207 THR A CA 1
ATOM 1482 C C . THR A 1 188 ? -11.86522 17.52131 -10.22019 1.000 27.67845 207 THR A C 1
ATOM 1483 O O . THR A 1 188 ? -12.62537 17.04801 -11.07118 1.000 23.38974 207 THR A O 1
ATOM 1487 N N . VAL A 1 189 ? -12.12903 17.43887 -8.91402 1.000 24.68295 208 VAL A N 1
ATOM 1488 C CA . VAL A 1 189 ? -13.32789 16.73952 -8.45819 1.000 24.46517 208 VAL A CA 1
ATOM 1489 C C . VAL A 1 189 ? -14.58343 17.56624 -8.72108 1.000 24.37251 208 VAL A C 1
ATOM 1490 O O . VAL A 1 189 ? -15.67222 17.00269 -8.89411 1.000 23.76847 208 VAL A O 1
ATOM 1494 N N . ALA A 1 190 ? -14.47447 18.90236 -8.74284 1.000 23.94776 209 ALA A N 1
ATOM 1495 C CA . ALA A 1 190 ? -15.62129 19.71476 -9.15791 1.000 28.42418 209 ALA A CA 1
ATOM 1496 C C . ALA A 1 190 ? -15.97775 19.45695 -10.61887 1.000 27.86744 209 ALA A C 1
ATOM 1497 O O . ALA A 1 190 ? -17.15991 19.42476 -10.99033 1.000 24.53184 209 ALA A O 1
ATOM 1499 N N . ASN A 1 191 ? -14.96102 19.29250 -11.46146 1.000 25.27065 210 ASN A N 1
ATOM 1500 C CA . ASN A 1 191 ? -15.16925 18.92523 -12.85716 1.000 25.62352 210 ASN A CA 1
ATOM 1501 C C . ASN A 1 191 ? -15.89287 17.58163 -12.96484 1.000 29.18885 210 ASN A C 1
ATOM 1502 O O . ASN A 1 191 ? -16.82483 17.42544 -13.76385 1.000 29.61177 210 ASN A O 1
ATOM 1507 N N . ILE A 1 192 ? -15.50061 16.60857 -12.14222 1.000 23.78873 211 ILE A N 1
ATOM 1508 C CA . ILE A 1 192 ? -16.16564 15.30851 -12.16075 1.000 23.97237 211 ILE A CA 1
ATOM 1509 C C . ILE A 1 192 ? -17.61126 15.44248 -11.69411 1.000 26.82925 211 ILE A C 1
ATOM 1510 O O . ILE A 1 192 ? -18.53054 14.87001 -12.29142 1.000 26.84745 211 ILE A O 1
ATOM 1515 N N . ARG A 1 193 ? -17.82189 16.18973 -10.60186 1.000 26.17636 212 ARG A N 1
ATOM 1516 C CA . ARG A 1 193 ? -19.16404 16.37734 -10.05816 1.000 26.19184 212 ARG A CA 1
ATOM 1517 C C . ARG A 1 193 ? -20.06669 17.04682 -11.08059 1.000 30.44703 212 ARG A C 1
ATOM 1518 O O . ARG A 1 193 ? -21.26124 16.73006 -11.17942 1.000 30.17140 212 ARG A O 1
ATOM 1526 N N . LYS A 1 194 ? -19.50388 17.96966 -11.86097 1.000 25.88285 213 LYS A N 1
ATOM 1527 C CA . LYS A 1 194 ? -20.27413 18.66503 -12.88311 1.000 29.04804 213 LYS A CA 1
ATOM 1528 C C . LYS A 1 194 ? -20.67535 17.72634 -14.01778 1.000 28.55663 213 LYS A C 1
ATOM 1529 O O . LYS A 1 194 ? -21.76613 17.87084 -14.58378 1.000 33.38132 213 LYS A O 1
ATOM 1535 N N . GLN A 1 195 ? -19.83711 16.74539 -14.35088 1.000 31.02938 214 GLN A N 1
ATOM 1536 C CA . GLN A 1 195 ? -20.11035 15.90510 -15.51132 1.000 30.86501 214 GLN A CA 1
ATOM 1537 C C . GLN A 1 195 ? -20.85986 14.61909 -15.17513 1.000 34.03896 214 GLN A C 1
ATOM 1538 O O . GLN A 1 195 ? -21.32964 13.93855 -16.09836 1.000 31.62369 214 GLN A O 1
ATOM 1544 N N . TYR A 1 196 ? -20.98529 14.26929 -13.89608 1.000 31.82422 215 TYR A N 1
ATOM 1545 C CA . TYR A 1 196 ? -21.67428 13.05266 -13.46897 1.000 34.03500 215 TYR A CA 1
ATOM 1546 C C . TYR A 1 196 ? -22.75280 13.40035 -12.44218 1.000 34.36440 215 TYR A C 1
ATOM 1547 O O . TYR A 1 196 ? -22.77793 12.88766 -11.31914 1.000 33.52568 215 TYR A O 1
ATOM 1556 N N . SER A 1 197 ? -23.67479 14.28242 -12.84014 1.000 32.10654 216 SER A N 1
ATOM 1557 C CA . SER A 1 197 ? -24.62128 14.87482 -11.90147 1.000 32.38634 216 SER A CA 1
ATOM 1558 C C . SER A 1 197 ? -25.64520 13.88317 -11.36138 1.000 36.62813 216 SER A C 1
ATOM 1559 O O . SER A 1 197 ? -26.31419 14.19211 -10.37397 1.000 41.91191 216 SER A O 1
ATOM 1562 N N . ASP A 1 198 ? -25.83642 12.72323 -11.98250 1.000 35.90458 217 ASP A N 1
ATOM 1563 C CA . ASP A 1 198 ? -26.81136 11.78672 -11.43052 1.000 41.72872 217 ASP A CA 1
ATOM 1564 C C . ASP A 1 198 ? -26.17073 10.46798 -11.00508 1.000 36.07777 217 ASP A C 1
ATOM 1565 O O . ASP A 1 198 ? -26.85161 9.43609 -10.96701 1.000 33.80769 217 ASP A O 1
ATOM 1570 N N . VAL A 1 199 ? -24.87701 10.48652 -10.67562 1.000 31.90568 218 VAL A N 1
ATOM 1571 C CA . VAL A 1 199 ? -24.23586 9.28226 -10.15941 1.000 29.02304 218 VAL A CA 1
ATOM 1572 C C . VAL A 1 199 ? -24.95853 8.81859 -8.90054 1.000 30.87868 218 VAL A C 1
ATOM 1573 O O . VAL A 1 199 ? -25.37640 9.63163 -8.06089 1.000 28.60119 218 VAL A O 1
ATOM 1577 N N . LYS A 1 200 ? -25.14435 7.50156 -8.78411 1.000 28.37158 219 LYS A N 1
ATOM 1578 C CA . LYS A 1 200 ? -25.83756 6.89278 -7.65307 1.000 30.18848 219 LYS A CA 1
ATOM 1579 C C . LYS A 1 200 ? -24.89732 6.22500 -6.65756 1.000 30.72808 219 LYS A C 1
ATOM 1580 O O . LYS A 1 200 ? -25.17362 6.23402 -5.45572 1.000 30.99449 219 LYS A O 1
ATOM 1586 N N . VAL A 1 201 ? -23.80487 5.62812 -7.12456 1.000 27.98470 220 VAL A N 1
ATOM 1587 C CA . VAL A 1 201 ? -22.83252 4.96394 -6.26078 1.000 28.18181 220 VAL A CA 1
ATOM 1588 C C . VAL A 1 201 ? -21.45903 5.52407 -6.59455 1.000 28.90052 220 VAL A C 1
ATOM 1589 O O . VAL A 1 201 ? -21.06837 5.53632 -7.76909 1.000 27.05925 220 VAL A O 1
ATOM 1593 N N . VAL A 1 202 ? -20.73409 5.99846 -5.57409 1.000 25.37896 221 VAL A N 1
ATOM 1594 C CA . VAL A 1 202 ? -19.36176 6.50339 -5.71882 1.000 26.23365 221 VAL A CA 1
ATOM 1595 C C . VAL A 1 202 ? -18.45269 5.67583 -4.81825 1.000 24.59714 221 VAL A C 1
ATOM 1596 O O . VAL A 1 202 ? -18.63619 5.65957 -3.59808 1.000 25.17242 221 VAL A O 1
ATOM 1600 N N . ILE A 1 203 ? -17.46308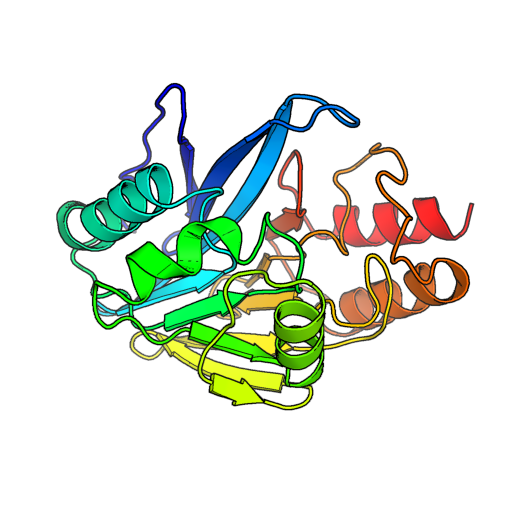 5.01440 -5.41097 1.000 24.34006 222 ILE A N 1
ATOM 1601 C CA . ILE A 1 203 ? -16.56191 4.11834 -4.68908 1.000 24.00116 222 ILE A CA 1
ATOM 1602 C C . ILE A 1 203 ? -15.24072 4.85500 -4.49369 1.000 22.98000 222 ILE A C 1
ATOM 1603 O O . ILE A 1 203 ? -14.56265 5.16601 -5.48960 1.000 25.31404 222 ILE A O 1
ATOM 1608 N N . PRO A 1 204 ? -14.84424 5.16490 -3.26721 1.000 24.46889 223 PRO A N 1
ATOM 1609 C CA . PRO A 1 204 ? -13.52763 5.77309 -3.06023 1.000 21.39143 223 PRO A CA 1
ATOM 1610 C C . PRO A 1 204 ? -12.43098 4.72762 -3.17765 1.000 25.73244 223 PRO A C 1
ATOM 1611 O O . PRO A 1 204 ? -12.67266 3.52092 -3.08278 1.000 23.97234 223 PRO A O 1
ATOM 1615 N N . GLY A 1 205 ? -11.20001 5.22010 -3.36480 1.000 24.24594 224 GLY A N 1
ATOM 1616 C CA . GLY A 1 205 ? -10.05738 4.31942 -3.40282 1.000 24.52625 224 GLY A CA 1
ATOM 1617 C C . GLY A 1 205 ? -9.91275 3.52383 -2.12452 1.000 27.53744 224 GLY A C 1
ATOM 1618 O O . GLY A 1 205 ? -9.49127 2.36433 -2.15620 1.000 27.61808 224 GLY A O 1
ATOM 1619 N N . HIS A 1 206 ? -10.27349 4.13022 -0.98976 1.000 27.24107 225 HIS A N 1
ATOM 1620 C CA . HIS A 1 206 ? -10.26218 3.47607 0.30913 1.000 28.23629 225 HIS A CA 1
ATOM 1621 C C . HIS A 1 206 ? -11.48218 3.90506 1.10889 1.000 28.33958 225 HIS A C 1
ATOM 1622 O O . HIS A 1 206 ? -11.83337 5.09056 1.13263 1.000 30.57174 225 HIS A O 1
ATOM 1629 N N . GLY A 1 207 ? -12.10796 2.94813 1.77659 1.000 25.36390 226 GLY A N 1
ATOM 1630 C CA . GLY A 1 207 ? -13.13926 3.26849 2.74125 1.000 27.19237 226 GLY A CA 1
ATOM 1631 C C . GLY A 1 207 ? -14.54613 3.03581 2.22930 1.000 30.11131 226 GLY A C 1
ATOM 1632 O O . GLY A 1 207 ? -14.79861 2.25474 1.30504 1.000 28.96853 226 GLY A O 1
ATOM 1633 N N . LYS A 1 208 ? -15.48120 3.74954 2.85710 1.000 26.67714 227 LYS A N 1
ATOM 1634 C CA . LYS A 1 208 ? -16.89895 3.44403 2.74466 1.000 27.05630 227 LYS A CA 1
ATOM 1635 C C . LYS A 1 208 ? -17.49083 4.00522 1.45555 1.000 29.89471 227 LYS A C 1
ATOM 1636 O O . LYS A 1 208 ? -17.39672 5.20647 1.18235 1.000 23.22157 227 LYS A O 1
ATOM 1642 N N . ILE A 1 209 ? -18.10813 3.11500 0.67414 1.000 30.54344 228 ILE A N 1
ATOM 1643 C CA . ILE A 1 209 ? -18.83362 3.49312 -0.53378 1.000 28.10472 228 ILE A CA 1
ATOM 1644 C C . ILE A 1 209 ? -20.07134 4.29722 -0.15976 1.000 26.94296 228 ILE A C 1
ATOM 1645 O O . ILE A 1 209 ? -20.76771 3.98889 0.81661 1.000 25.48829 228 ILE A O 1
ATOM 1650 N N . GLY A 1 210 ? -20.36057 5.33641 -0.92657 1.000 26.31620 229 GLY A N 1
ATOM 1651 C CA . GLY A 1 210 ? -21.57953 6.10938 -0.73541 1.000 28.13576 229 GLY A CA 1
ATOM 1652 C C . GLY A 1 210 ? -22.10737 6.63552 -2.03484 1.000 28.92984 229 GLY A C 1
ATOM 1653 O O . GLY A 1 210 ? -22.07421 5.94348 -3.06699 1.000 25.20685 229 GLY A O 1
ATOM 1654 N N . GLY A 1 211 ? -22.58396 7.87277 -2.00339 1.000 26.80896 230 GLY A N 1
ATOM 1655 C CA . GLY A 1 211 ? -23.15645 8.50073 -3.17769 1.000 28.31404 230 GLY A CA 1
ATOM 1656 C C . GLY A 1 211 ? -22.35309 9.70002 -3.62571 1.000 26.94124 230 GLY A C 1
ATOM 1657 O O . GLY A 1 211 ? -21.15042 9.78495 -3.35004 1.000 24.50785 230 GLY A O 1
ATOM 1658 N N . SER A 1 212 ? -22.99832 10.62051 -4.35030 1.000 24.12457 231 SER A N 1
ATOM 1659 C CA . SER A 1 212 ? -22.29872 11.79380 -4.86878 1.000 26.79849 231 SER A CA 1
ATOM 1660 C C . SER A 1 212 ? -21.72601 12.66924 -3.75566 1.000 27.57668 231 SER A C 1
ATOM 1661 O O . SER A 1 212 ? -20.81958 13.47089 -4.01372 1.000 24.94403 231 SER A O 1
ATOM 1664 N N . GLU A 1 213 ? -22.21820 12.52583 -2.52500 1.000 26.95484 232 GLU A N 1
ATOM 1665 C CA . GLU A 1 213 ? -21.68619 13.31430 -1.40932 1.000 24.47185 232 GLU A CA 1
ATOM 1666 C C . GLU A 1 213 ? -20.20067 13.05496 -1.16472 1.000 26.39988 232 GLU A C 1
ATOM 1667 O O . GLU A 1 213 ? -19.54659 13.87255 -0.51344 1.000 21.75937 232 GLU A O 1
ATOM 1673 N N . LEU A 1 214 ? -19.64705 11.94309 -1.66366 1.000 22.38907 233 LEU A N 1
ATOM 1674 C CA . LEU A 1 214 ? -18.19798 11.76472 -1.55265 1.000 23.45817 233 LEU A CA 1
ATOM 1675 C C . LEU A 1 214 ? -17.44724 12.75733 -2.43024 1.000 25.09947 233 LEU A C 1
ATOM 1676 O O . LEU A 1 214 ? -16.31217 13.12504 -2.11081 1.000 23.77648 233 LEU A O 1
ATOM 1681 N N . LEU A 1 215 ? -18.05171 13.18714 -3.54460 1.000 23.09490 234 LEU A N 1
ATOM 1682 C CA . LEU A 1 215 ? -17.43190 14.24095 -4.34158 1.000 26.50661 234 LEU A CA 1
ATOM 1683 C C . LEU A 1 215 ? -17.42104 15.54758 -3.55746 1.000 26.30857 234 LEU A C 1
ATOM 1684 O O . LEU A 1 215 ? -16.36233 16.16331 -3.36601 1.000 22.51123 234 LEU A O 1
ATOM 1689 N N . ASP A 1 216 ? -18.59139 15.96465 -3.05925 1.000 21.51486 235 ASP A N 1
ATOM 1690 C CA . ASP A 1 216 ? -18.66476 17.19297 -2.27203 1.000 24.81282 235 ASP A CA 1
ATOM 1691 C C . ASP A 1 216 ? -17.67316 17.16256 -1.12132 1.000 22.66703 235 ASP A C 1
ATOM 1692 O O . ASP A 1 216 ? -17.04771 18.18381 -0.80385 1.000 26.46110 235 ASP A O 1
ATOM 1697 N N . TYR A 1 217 ? -17.55505 16.01520 -0.44101 1.000 25.51632 236 TYR A N 1
ATOM 1698 C CA . TYR A 1 217 ? -16.66781 15.96187 0.71799 1.000 22.78065 236 TYR A CA 1
ATOM 1699 C C . TYR A 1 217 ? -15.21692 16.13498 0.29718 1.000 26.51051 236 TYR A C 1
ATOM 1700 O O . TYR A 1 217 ? -14.45684 16.87113 0.93859 1.000 24.77079 236 TYR A O 1
ATOM 1709 N N . THR A 1 218 ? -14.81856 15.44103 -0.76619 1.000 21.73096 237 THR A N 1
ATOM 1710 C CA . THR A 1 218 ? -13.44111 15.52320 -1.23173 1.000 20.97586 237 THR A CA 1
ATOM 1711 C C . THR A 1 218 ? -13.08281 16.94604 -1.63934 1.000 23.95321 237 THR A C 1
ATOM 1712 O O . THR A 1 218 ? -11.98705 17.43029 -1.33824 1.000 25.46133 237 THR A O 1
ATOM 1716 N N . ILE A 1 219 ? -13.99325 17.63135 -2.33059 1.000 22.64167 238 ILE A N 1
ATOM 1717 C CA . ILE A 1 219 ? -13.75940 19.02441 -2.69269 1.000 22.36541 238 ILE A CA 1
ATOM 1718 C C . ILE A 1 219 ? -13.52724 19.86326 -1.44485 1.000 24.89201 238 ILE A C 1
ATOM 1719 O O . ILE A 1 219 ? -12.57590 20.65449 -1.37467 1.000 28.89218 238 ILE A O 1
ATOM 1724 N N . LYS A 1 220 ? -14.38113 19.69225 -0.42938 1.000 24.97418 239 LYS A N 1
ATOM 1725 C CA . LYS A 1 220 ? -14.20245 20.43451 0.81905 1.000 24.42829 239 LYS A CA 1
ATOM 1726 C C . LYS A 1 220 ? -12.85632 20.11576 1.46479 1.000 26.60759 239 LYS A C 1
ATOM 1727 O O . LYS A 1 220 ? -12.11726 21.01851 1.87503 1.000 30.12997 239 LYS A O 1
ATOM 1733 N N . LEU A 1 221 ? -12.54132 18.82659 1.59000 1.000 25.97899 240 LEU A N 1
ATOM 1734 C CA . LEU A 1 221 ? -11.31277 18.41009 2.26612 1.000 28.76459 240 LEU A CA 1
ATOM 1735 C C . LEU A 1 221 ? -10.08884 19.13374 1.71771 1.000 30.12464 240 LEU A C 1
ATOM 1736 O O . LEU A 1 221 ? -9.18627 19.51006 2.48082 1.000 27.20666 240 LEU A O 1
ATOM 1741 N N . PHE A 1 222 ? -10.03389 19.33418 0.40017 1.000 25.25149 241 PHE A N 1
ATOM 1742 C CA . PHE A 1 222 ? -8.86166 19.92943 -0.22830 1.000 27.13779 241 PHE A CA 1
ATOM 1743 C C . PHE A 1 222 ? -9.03541 21.41101 -0.54034 1.000 32.09654 241 PHE A C 1
ATOM 1744 O O . PHE A 1 222 ? -8.09054 22.05071 -1.01274 1.000 29.36155 241 PHE A O 1
ATOM 1752 N N . SER A 1 223 ? -10.21492 21.97032 -0.27657 1.000 30.65547 242 SER A N 1
ATOM 1753 C CA . SER A 1 223 ? -10.42444 23.40693 -0.31770 1.000 32.39547 242 SER A CA 1
ATOM 1754 C C . SER A 1 223 ? -10.27597 24.05720 1.04556 1.000 40.33029 242 SER A C 1
ATOM 1755 O O . SER A 1 223 ? -10.13355 25.28114 1.10687 1.000 46.90770 242 SER A O 1
ATOM 1758 N N . GLN A 1 224 ? -10.32379 23.25480 2.11403 1.000 52.43914 243 GLN A N 1
ATOM 1759 C CA . GLN A 1 224 ? -10.29235 23.65102 3.53180 1.000 56.42703 243 GLN A CA 1
ATOM 1760 C C . GLN A 1 224 ? -11.67024 24.09348 3.98471 1.000 57.09124 243 GLN A C 1
ATOM 1761 O O . GLN A 1 224 ? -12.43778 23.28106 4.49650 1.000 58.12385 243 GLN A O 1
#

Nearest PDB structures (foldseek):
  9c3d-assembly1_A  TM=1.004E+00  e=4.254E-52  Dyadobacter fermentans DSM 18053
  6t5k-assembly1_C  TM=9.565E-01  e=3.398E-35  Echinicola vietnamensis
  1a7t-assembly1_B  TM=9.654E-01  e=1.350E-31  Bacteroides fragilis
  1kr3-assembly1_A  TM=9.658E-01  e=4.899E-31  Bacteroides fragilis
  2bfk-assembly1_A  TM=9.354E-01  e=4.323E-27  Bacillus cereus

Sequence (224 aa):
QTPDKSFKTDDLIVQKLTDHTYQHLTYLQ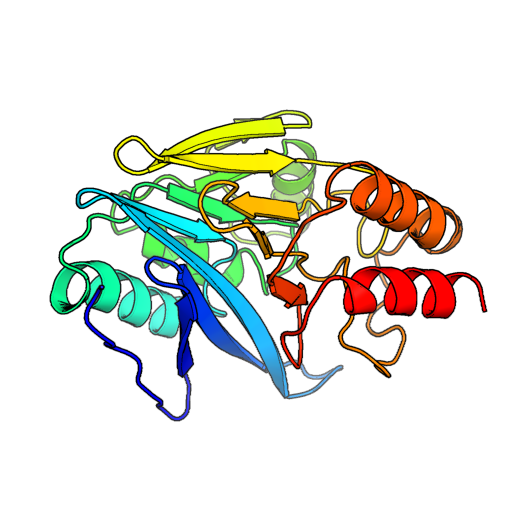TQTFGKVPCNGLIVFDGGEAVIFDTPADDATSEKVIRWVEDSLKCKVKAVIATHFHEDCVGGLKAFHEEHGIPSYATNKTIAFDKEHKFPVPQKGFDNKLELNVGTKPVVAAFYGEGHTRRDNIIGYFPSEKVMFGGCLIKEVDATKGNLADANVDVWPATVANIRKQYSDVKVVIPGHGKIGGSELLDYTIKLFSQ

Radius of gyration: 15.84 Å; Cα contacts (8 Å, |Δi|>4): 563; chains: 1; bounding box: 43×43×33 Å